Protein 8I3E (pdb70)

Foldseek 3Di:
DVVVVVVVVVVVVVVVVVVVVVVVVVVVVVVVVVVVVVVVVVVVVVVVVVVVVVVVVVVVVVVVVVVVVVVVVVVVVVVVVVVVVVVVVVVVVVVVVVVVVVCVVVVPCVVVCVVVVVVVVVVVVVVVVVVVVD/DVVVVVVVVVVVVVVVVVVVVVVVVVVVVVVVVVVVVVVVVVVVVVVVVVVVVVVVVVVVVVVVVVVVVVVVVVVVVVVVVVVVVVVVVVVVVVVVVVVVVVVVVPDDPVVVVVVVVVVVVVVVVVVVVVVVVVD/DVVVVVVVVVVVVVVVVVVVVVVVVVVVVVVVVVVVVVVVVVVVVVVVVVVVVVVD

Organism: Rattus norvegicus (NCBI:txid10116)

Solvent-accessible surface area: 22704 Å² total; per-residue (Å²): 83,158,139,80,19,96,90,15,98,125,36,36,76,46,72,104,122,102,5,59,93,1,71,80,45,4,83,61,20,121,107,119,25,110,78,23,70,72,73,12,73,151,53,57,137,80,28,121,87,19,47,109,79,80,44,95,24,51,31,70,14,112,79,9,87,70,86,14,84,94,42,62,171,96,2,72,91,16,48,106,106,11,98,81,16,92,93,77,25,146,64,53,68,123,76,7,47,61,9,97,121,127,15,138,84,62,82,51,91,102,52,102,75,42,96,44,33,52,80,78,29,96,47,29,24,70,122,28,157,72,69,126,192,160,125,50,146,119,82,22,98,83,25,98,102,38,38,68,42,27,105,110,127,9,45,109,8,73,82,62,3,74,38,2,123,113,119,12,127,99,32,68,73,84,12,93,139,30,59,109,76,23,105,68,26,53,121,55,63,44,30,52,33,16,16,13,112,24,6,99,65,10,19,99,13,14,54,77,19,3,65,8,0,59,89,14,20,94,11,6,73,72,16,25,134,2,12,85,105,9,3,67,18,10,113,86,26,38,148,47,119,132,85,109,40,74,82,59,28,87,54,43,53,83,102,29,105,35,27,20,79,95,25,166,68,57,132,180,162,165,66,116,82,30,20,138,76,25,56,126,14,63,157,91,1,48,145,18,101,141,116,26,59,98,29,49,106,62,18,121,74,0,38,47,88,11,142,167,20,76,104,34,15,69,167,63,87,88,60,55,102,154,139,167,165

InterPro domains:
  IPR019323 ELKS/Rab6-interacting/CAST family member 1 [PF10174] (154-914)

B-factor: mean 73.59, std 24.68, range [29.29, 160.42]

Structure (mmCIF, N/CA/C/O backbone):
data_8I3E
#
_entry.id   8I3E
#
_cell.length_a   110.379
_cell.length_b   46.111
_cell.length_c   84.359
_cell.angle_alpha   90.000
_cell.angle_beta   110.438
_cell.angle_gamma   90.000
#
_symmetry.space_group_name_H-M   'C 1 2 1'
#
loop_
_entity.id
_entity.type
_entity.pdbx_description
1 polymer 'ELKS/Rab6-interacting/CAST family member 1'
2 polymer 'MKIAA0559 protein'
#
loop_
_atom_site.group_PDB
_atom_site.id
_atom_site.type_symbol
_atom_site.label_atom_id
_atom_site.label_alt_id
_atom_site.label_comp_id
_atom_site.label_asym_id
_atom_site.label_entity_id
_atom_site.label_seq_id
_atom_site.pdbx_PDB_ins_code
_atom_site.Cartn_x
_atom_site.Cartn_y
_atom_site.Cartn_z
_atom_site.occupancy
_atom_site.B_iso_or_equiv
_atom_site.auth_seq_id
_atom_site.auth_comp_id
_atom_site.auth_asym_id
_atom_site.auth_atom_id
_atom_site.pdbx_PDB_model_num
ATOM 1 N N . SER A 1 7 ? 31.53531 106.26431 -32.31639 1.000 109.93068 471 SER A N 1
ATOM 2 C CA . SER A 1 7 ? 31.64030 106.24256 -30.86541 1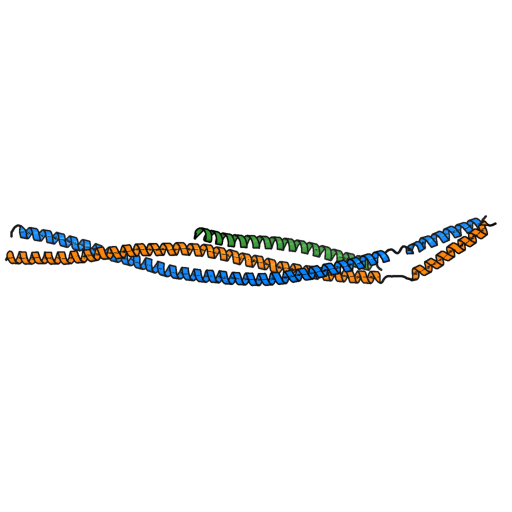.000 112.49236 471 SER A CA 1
ATOM 3 C C . SER A 1 7 ? 30.30398 106.43688 -30.17801 1.000 116.69866 471 SER A C 1
ATOM 4 O O . SER A 1 7 ? 29.97450 105.72524 -29.22121 1.000 118.35537 471 SER A O 1
ATOM 7 N N . LYS A 1 8 ? 29.50203 107.36259 -30.70773 1.000 114.56323 472 LYS A N 1
ATOM 8 C CA . LYS A 1 8 ? 28.28707 107.74578 -29.99597 1.000 116.68177 472 LYS A CA 1
ATOM 9 C C . LYS A 1 8 ? 27.34843 106.55106 -29.83162 1.000 115.87882 472 LYS A C 1
ATOM 10 O O . LYS A 1 8 ? 26.80509 106.31226 -28.74584 1.000 111.32084 472 LYS A O 1
ATOM 16 N N . GLN A 1 9 ? 27.17658 105.77883 -30.90809 1.000 117.41329 473 GLN A N 1
ATOM 17 C CA . GLN A 1 9 ? 26.28118 104.63699 -30.96980 1.000 117.96813 473 GLN A CA 1
ATOM 18 C C . GLN A 1 9 ? 26.95359 103.36584 -30.44259 1.000 118.90651 473 GLN A C 1
ATOM 19 O O . GLN A 1 9 ? 26.30728 102.55471 -29.76380 1.000 110.36893 473 GLN A O 1
ATOM 25 N N . HIS A 1 10 ? 28.26142 103.20897 -30.69106 1.000 129.20760 474 HIS A N 1
ATOM 26 C CA . HIS A 1 10 ? 28.99563 102.03867 -30.20484 1.000 124.13776 474 HIS A CA 1
ATOM 27 C C . HIS A 1 10 ? 29.00719 101.96849 -28.67950 1.000 120.62850 474 HIS A C 1
ATOM 28 O O . HIS A 1 10 ? 28.90515 100.87115 -28.10253 1.000 118.72704 474 HIS A O 1
ATOM 35 N N . ILE A 1 11 ? 29.11147 103.12425 -28.01124 1.000 116.31394 475 ILE A N 1
ATOM 36 C CA . ILE A 1 11 ? 29.10852 103.15679 -26.54894 1.000 114.69057 475 ILE A CA 1
ATOM 37 C C . ILE A 1 11 ? 27.83400 102.51869 -25.99967 1.000 110.60272 475 ILE A C 1
ATOM 38 O O . ILE A 1 11 ? 27.85779 101.73005 -25.04119 1.000 108.66306 475 ILE A O 1
ATOM 43 N N . GLU A 1 12 ? 26.70608 102.84826 -26.60947 1.000 104.94152 476 GLU A N 1
ATOM 44 C CA . GLU A 1 12 ? 25.40690 102.35497 -26.17632 1.000 101.91493 476 GLU A CA 1
ATOM 45 C C . GLU A 1 12 ? 25.22015 100.87801 -26.52331 1.000 100.07618 476 GLU A C 1
ATOM 46 O O . GLU A 1 12 ? 24.58168 100.12608 -25.75382 1.000 96.62734 476 GLU A O 1
ATOM 52 N N . VAL A 1 13 ? 25.81393 100.43242 -27.64461 1.000 102.06352 477 VAL A N 1
ATOM 53 C CA . VAL A 1 13 ? 25.92216 98.99312 -27.90872 1.000 99.61507 477 VAL A CA 1
ATOM 54 C C . VAL A 1 13 ? 26.57081 98.28021 -26.71730 1.000 95.86945 477 VAL A C 1
ATOM 55 O O . VAL A 1 13 ? 26.01875 97.32393 -26.15293 1.000 92.61887 477 VAL A O 1
ATOM 59 N N . LEU A 1 14 ? 27.74298 98.77281 -26.30488 1.000 99.30289 478 LEU A N 1
ATOM 60 C CA . LEU A 1 14 ? 28.46319 98.10859 -25.21962 1.000 94.24759 478 LEU A CA 1
ATOM 61 C C . LEU A 1 14 ? 27.68833 98.14179 -23.90204 1.000 91.10741 478 LEU A C 1
ATOM 62 O O . LEU A 1 14 ? 27.68591 97.15495 -23.15055 1.000 90.73239 478 LEU A O 1
ATOM 67 N N . LYS A 1 15 ? 27.01540 99.25013 -23.60279 1.000 91.59139 479 LYS A N 1
ATOM 68 C CA . LYS A 1 15 ? 26.22244 99.30336 -22.37574 1.000 86.70675 479 LYS A CA 1
ATOM 69 C C . LYS A 1 15 ? 25.13296 98.22746 -22.35444 1.000 88.39304 479 LYS A C 1
ATOM 70 O O . LYS A 1 15 ? 24.95073 97.53457 -21.33126 1.000 86.19441 479 LYS A O 1
ATOM 76 N N . GLU A 1 16 ? 24.42910 98.03580 -23.48150 1.000 88.67568 480 GLU A N 1
ATOM 77 C CA . GLU A 1 16 ? 23.37830 97.00979 -23.50903 1.000 90.66515 480 GLU A CA 1
ATOM 78 C C . GLU A 1 16 ? 23.96965 95.61153 -23.32840 1.000 82.80545 480 GLU A C 1
ATOM 79 O O . GLU A 1 16 ? 23.45112 94.79677 -22.54553 1.000 76.53775 480 GLU A O 1
ATOM 85 N N . SER A 1 17 ? 25.02516 95.29911 -24.09605 1.000 84.74374 481 SER A N 1
ATOM 86 C CA . SER A 1 17 ? 25.70541 94.00991 -23.95419 1.000 82.02345 481 SER A CA 1
ATOM 87 C C . SER A 1 17 ? 26.10905 93.74162 -22.50692 1.000 79.70496 481 SER A C 1
ATOM 88 O O . SER A 1 17 ? 26.00106 92.60953 -22.02563 1.000 77.12708 481 SER A O 1
ATOM 91 N N . LEU A 1 18 ? 26.59714 94.77213 -21.80494 1.000 83.39253 482 LEU A N 1
ATOM 92 C CA . LEU A 1 18 ? 26.95612 94.60953 -20.39896 1.000 79.14403 482 LEU A CA 1
ATOM 93 C C . LEU A 1 18 ? 25.75926 94.19144 -19.55472 1.000 78.89638 482 LEU A C 1
ATOM 94 O O . LEU A 1 18 ? 25.82594 93.20410 -18.80353 1.000 73.91707 482 LEU A O 1
ATOM 99 N N . THR A 1 19 ? 24.66716 94.95902 -19.62253 1.000 77.31281 483 THR A N 1
ATOM 100 C CA . THR A 1 19 ? 23.49989 94.59131 -18.81853 1.000 74.76457 483 THR A CA 1
ATOM 101 C C . THR A 1 19 ? 23.03828 93.16938 -19.13267 1.000 75.60511 483 THR A C 1
ATOM 102 O O . THR A 1 19 ? 22.69586 92.39468 -18.22099 1.000 74.92060 483 THR A O 1
ATOM 106 N N . ALA A 1 20 ? 23.04172 92.80200 -20.41782 1.000 75.55643 484 ALA A N 1
ATOM 107 C CA . ALA A 1 20 ? 22.55651 91.48167 -20.80689 1.000 73.37342 484 ALA A CA 1
ATOM 108 C C . ALA A 1 20 ? 23.44558 90.36835 -20.25296 1.000 75.31442 484 ALA A C 1
ATOM 109 O O . ALA A 1 20 ? 22.94855 89.41836 -19.63416 1.000 73.75348 484 ALA A O 1
ATOM 111 N N . LYS A 1 21 ? 24.76822 90.47455 -20.45750 1.000 74.98336 485 LYS A N 1
ATOM 112 C CA . LYS A 1 21 ? 25.68720 89.44557 -19.97229 1.000 71.09266 485 LYS A CA 1
ATOM 113 C C . LYS A 1 21 ? 25.64892 89.31386 -18.45412 1.000 70.93186 485 LYS A C 1
ATOM 114 O O . LYS A 1 21 ? 25.73831 88.20242 -17.92640 1.000 74.66946 485 LYS A O 1
ATOM 120 N N . GLU A 1 22 ? 25.54500 90.43055 -17.72904 1.000 72.35333 486 GLU A N 1
ATOM 121 C CA . GLU A 1 22 ? 25.42559 90.34053 -16.27408 1.000 70.45367 486 GLU A CA 1
ATOM 122 C C . GLU A 1 22 ? 24.15147 89.60846 -15.85204 1.000 68.86246 486 GLU A C 1
ATOM 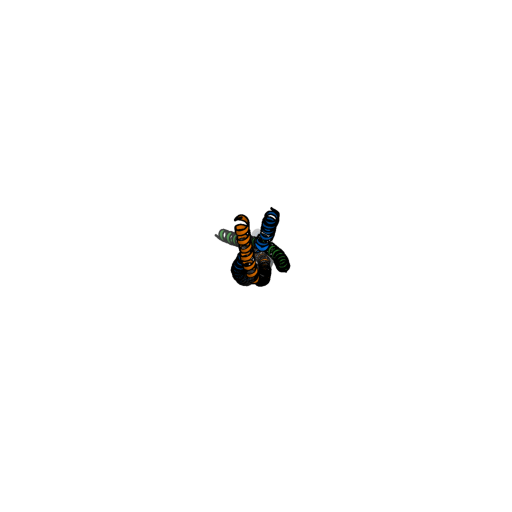123 O O . GLU A 1 22 ? 24.18278 88.77492 -14.93222 1.000 68.38793 486 GLU A O 1
ATOM 129 N N . GLN A 1 23 ? 23.00702 89.93710 -16.46421 1.000 71.09001 487 GLN A N 1
ATOM 130 C CA . GLN A 1 23 ? 21.78884 89.19635 -16.13305 1.000 70.68165 487 GLN A CA 1
ATOM 131 C C . GLN A 1 23 ? 21.95049 87.70575 -16.44876 1.000 70.74749 487 GLN A C 1
ATOM 132 O O . GLN A 1 23 ? 21.49425 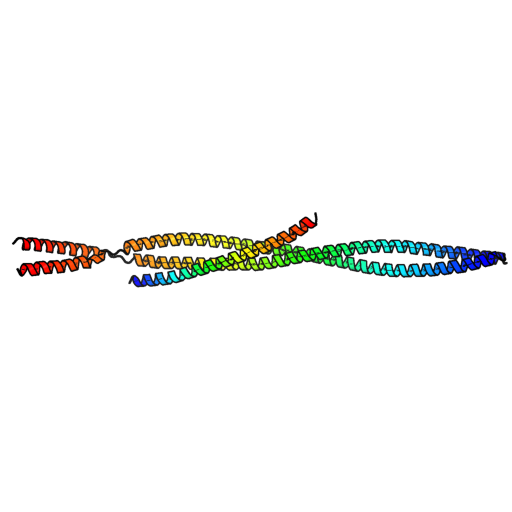86.83356 -15.68416 1.000 73.11978 487 GLN A O 1
ATOM 138 N N . ARG A 1 24 ? 22.58409 87.40071 -17.58981 1.000 70.74607 488 ARG A N 1
ATOM 139 C CA . ARG A 1 24 ? 22.87283 86.01907 -17.96695 1.000 67.36854 488 ARG A CA 1
ATOM 140 C C . ARG A 1 24 ? 23.68162 85.31724 -16.87530 1.000 70.63622 488 ARG A C 1
ATOM 141 O O . ARG A 1 24 ? 23.30097 84.24407 -16.40219 1.000 72.26797 488 ARG A O 1
ATOM 149 N N . ALA A 1 25 ? 24.77183 85.93607 -16.42439 1.000 66.75087 489 ALA A N 1
ATOM 150 C CA . ALA A 1 25 ? 25.62179 85.30694 -15.41910 1.000 65.99075 489 ALA A CA 1
ATOM 151 C C . ALA A 1 25 ? 24.89306 85.12732 -14.08798 1.000 68.33442 489 ALA A C 1
ATOM 152 O O . ALA A 1 25 ? 25.13176 84.14417 -13.38633 1.000 74.27092 489 ALA A O 1
ATOM 154 N N . ALA A 1 26 ? 24.04188 86.07840 -13.68774 1.000 70.19575 490 ALA A N 1
ATOM 155 C CA . ALA A 1 26 ? 23.28836 85.89428 -12.44043 1.000 65.86962 490 ALA A CA 1
ATOM 156 C C . ALA A 1 26 ? 22.34115 84.71050 -12.52682 1.000 71.46748 490 ALA A C 1
ATOM 157 O O . ALA A 1 26 ? 22.24121 83.89871 -11.58081 1.000 73.18496 490 ALA A O 1
ATOM 159 N N . ILE A 1 27 ? 21.63119 84.57228 -13.65326 1.000 72.09130 491 ILE A N 1
ATOM 160 C CA . ILE A 1 27 ? 20.75483 83.41719 -13.79154 1.000 75.29232 491 ILE A CA 1
ATOM 161 C C . ILE A 1 27 ? 21.59003 82.12333 -13.76338 1.000 78.19278 491 ILE A C 1
ATOM 162 O O . ILE A 1 27 ? 21.29193 81.20252 -13.00199 1.000 76.77882 491 ILE A O 1
ATOM 167 N N . LEU A 1 28 ? 22.71380 82.11907 -14.50894 1.000 81.57908 492 LEU A N 1
ATOM 168 C CA . LEU A 1 28 ? 23.61801 80.96221 -14.54181 1.000 76.77871 492 LEU A CA 1
ATOM 169 C C . LEU A 1 28 ? 24.14675 80.61471 -13.14744 1.000 76.13123 492 LEU A C 1
ATOM 170 O O . LEU A 1 28 ? 24.35548 79.43828 -12.82390 1.000 78.82976 492 LEU A O 1
ATOM 175 N N . GLN A 1 29 ? 24.42005 81.61462 -12.31480 1.000 72.08226 493 GLN A N 1
ATOM 176 C CA . GLN A 1 29 ? 24.87652 81.30832 -10.96739 1.000 71.69396 493 GLN A CA 1
ATOM 177 C C . GLN A 1 29 ? 23.78576 80.61468 -10.15299 1.000 73.84737 493 GLN A C 1
ATOM 178 O O . GLN A 1 29 ? 24.06878 79.67416 -9.39068 1.000 74.06016 493 GLN A O 1
ATOM 184 N N . THR A 1 30 ? 22.53320 81.08077 -10.26717 1.000 73.71640 494 THR A N 1
ATOM 185 C CA . THR A 1 30 ? 21.48525 80.43640 -9.46534 1.000 77.87334 494 THR A CA 1
ATOM 186 C C . THR A 1 30 ? 21.21061 79.01072 -9.95544 1.000 80.16952 494 THR A C 1
ATOM 187 O O . THR A 1 30 ? 20.99275 78.09895 -9.14249 1.000 74.78411 494 THR A O 1
ATOM 191 N N . GLU A 1 31 ? 21.16720 78.83528 -11.28900 1.000 94.15147 495 GLU A N 1
ATOM 192 C CA . GLU A 1 31 ? 21.37698 77.55069 -11.97490 1.000 98.00057 495 GLU A CA 1
ATOM 193 C C . GLU A 1 31 ? 22.29058 76.63339 -11.18497 1.000 92.69265 495 GLU A C 1
ATOM 194 O O . GLU A 1 31 ? 21.86405 75.60661 -10.64016 1.000 91.28629 495 GLU A O 1
ATOM 200 N N . VAL A 1 32 ? 23.55735 77.04556 -11.06998 1.000 82.68608 496 VAL A N 1
ATOM 201 C CA . VAL A 1 32 ? 24.60844 76.24333 -10.47094 1.000 75.03158 496 VAL A CA 1
ATOM 202 C C . VAL A 1 32 ? 24.28179 75.89050 -9.01648 1.000 72.21588 496 VAL A C 1
ATOM 203 O O . VAL A 1 32 ? 24.36929 74.73463 -8.61048 1.000 69.08959 496 VAL A O 1
ATOM 207 N N . ASP A 1 33 ? 23.95388 76.90269 -8.21792 1.000 72.42183 497 ASP A N 1
ATOM 208 C CA . ASP A 1 33 ? 23.76742 76.63024 -6.79131 1.000 68.67834 497 ASP A CA 1
ATOM 209 C C . ASP A 1 33 ? 22.56329 75.71891 -6.55284 1.000 64.99406 497 ASP A C 1
ATOM 210 O O . ASP A 1 33 ? 22.61428 74.83557 -5.68106 1.000 65.21611 497 ASP A O 1
ATOM 215 N N . ALA A 1 34 ? 21.52266 75.84424 -7.38334 1.000 67.55253 498 ALA A N 1
ATOM 216 C CA . ALA A 1 34 ? 20.37923 74.93163 -7.33578 1.000 70.76407 498 ALA A CA 1
ATOM 217 C C . ALA A 1 34 ? 20.75831 73.50992 -7.75244 1.000 69.47037 498 ALA A C 1
ATOM 218 O O . ALA A 1 34 ? 20.33370 72.52880 -7.11982 1.000 60.92489 498 ALA A O 1
ATOM 220 N N . LEU A 1 35 ? 21.55138 73.38657 -8.82250 1.000 72.67171 499 LEU A N 1
ATOM 221 C CA . LEU A 1 35 ? 21.95106 72.07156 -9.29614 1.000 67.82922 499 LEU A CA 1
ATOM 222 C C . LEU A 1 35 ? 22.81269 71.38300 -8.26068 1.000 69.16949 499 LEU A C 1
ATOM 223 O O . LEU A 1 35 ? 22.69996 70.17143 -8.05507 1.000 66.67579 499 LEU A O 1
ATOM 228 N N . ARG A 1 36 ? 23.65256 72.16209 -7.57901 1.000 66.67089 500 ARG A N 1
ATOM 229 C CA . ARG A 1 36 ? 24.52728 71.62407 -6.54867 1.000 66.19052 500 ARG A CA 1
ATOM 230 C C . ARG A 1 36 ? 23.74033 71.13555 -5.33795 1.000 66.36157 500 ARG A C 1
ATOM 231 O O . ARG A 1 36 ? 24.03075 70.06008 -4.78931 1.000 64.02197 500 ARG A O 1
ATOM 239 N N . LEU A 1 37 ? 22.73571 71.90991 -4.91075 1.000 64.47205 501 LEU A N 1
ATOM 240 C CA . LEU A 1 37 ? 21.84516 71.42941 -3.85773 1.000 64.74715 501 LEU A CA 1
ATOM 241 C C . LEU A 1 37 ? 21.17717 70.11662 -4.25905 1.000 65.39373 501 LEU A C 1
ATOM 242 O O . LEU A 1 37 ? 21.19138 69.13874 -3.49379 1.000 65.36111 501 LEU A O 1
ATOM 247 N N . ARG A 1 38 ? 20.55657 70.08921 -5.44551 1.000 64.70334 502 ARG A N 1
ATOM 248 C CA . ARG A 1 38 ? 19.84584 68.88948 -5.88059 1.000 61.39152 502 ARG A CA 1
ATOM 249 C C . ARG A 1 38 ? 20.81080 67.71451 -5.97773 1.000 63.90985 502 ARG A C 1
ATOM 250 O O . ARG A 1 38 ? 20.49118 66.58218 -5.59434 1.000 60.11104 502 ARG A O 1
ATOM 258 N N . LEU A 1 39 ? 22.02293 67.98904 -6.43018 1.000 63.99686 503 LEU A N 1
ATOM 259 C CA . LEU A 1 39 ? 23.03290 66.96070 -6.54415 1.000 62.05400 503 LEU A CA 1
ATOM 260 C C . LEU A 1 39 ? 23.35356 66.37157 -5.17309 1.000 62.15317 503 LEU A C 1
ATOM 261 O O . LEU A 1 39 ? 23.50498 65.15291 -5.02307 1.000 61.92534 503 LEU A O 1
ATOM 266 N N . GLU A 1 40 ? 23.43330 67.22589 -4.15677 1.000 67.29899 504 GLU A N 1
ATOM 267 C CA . GLU A 1 40 ? 23.71019 66.75424 -2.80389 1.000 67.01838 504 GLU A CA 1
ATOM 268 C C . GLU A 1 40 ? 22.57775 65.88510 -2.28358 1.000 62.96886 504 GLU A C 1
ATOM 269 O O . GLU A 1 40 ? 22.81662 64.85777 -1.63324 1.000 60.89752 504 GLU A O 1
ATOM 275 N N . GLU A 1 41 ? 21.33656 66.29843 -2.54369 1.000 63.62146 505 GLU A N 1
ATOM 276 C CA . GLU A 1 41 ? 20.19120 65.49567 -2.12059 1.000 63.00989 505 GLU A CA 1
ATOM 277 C C . GLU A 1 41 ? 20.23121 64.12516 -2.77633 1.000 58.06468 505 GLU A C 1
ATOM 278 O O . GLU A 1 41 ? 19.93513 63.10815 -2.13552 1.000 54.23663 505 GLU A O 1
ATOM 284 N N . LYS A 1 42 ? 20.63035 64.08171 -4.04922 1.000 60.20238 506 LYS A N 1
ATOM 285 C CA . LYS A 1 42 ? 20.75699 62.80906 -4.74262 1.000 56.89980 506 LYS A CA 1
ATOM 286 C C . LYS A 1 42 ? 21.85567 61.95521 -4.12947 1.000 56.19834 506 LYS A C 1
ATOM 287 O O . LYS A 1 42 ? 21.69999 60.74074 -4.00503 1.000 60.33421 506 LYS A O 1
ATOM 293 N N . GLU A 1 43 ? 22.97995 62.56024 -3.75205 1.000 59.66149 507 GLU A N 1
ATOM 294 C CA . GLU A 1 43 ? 24.04146 61.78864 -3.10611 1.000 56.89362 507 GLU A CA 1
ATOM 295 C C . GLU A 1 43 ? 23.57546 61.18769 -1.77706 1.000 57.23879 507 GLU A C 1
ATOM 296 O O . GLU A 1 43 ? 23.87645 60.03251 -1.47583 1.000 54.84684 507 GLU A O 1
ATOM 302 N N . THR A 1 44 ? 22.87674 61.96516 -0.94264 1.000 57.12570 508 THR A N 1
ATOM 303 C CA . THR A 1 44 ? 22.41513 61.39402 0.32579 1.000 55.31001 508 THR A CA 1
ATOM 304 C C . THR A 1 44 ? 21.37492 60.29000 0.10319 1.000 56.66365 508 THR A C 1
ATOM 305 O O . THR A 1 44 ? 21.41894 59.26055 0.79133 1.000 53.62962 508 THR A O 1
ATOM 309 N N . MET A 1 45 ? 20.41742 60.47827 -0.82879 1.000 52.76172 509 MET A N 1
ATOM 310 C CA . MET A 1 45 ? 19.52894 59.35520 -1.14301 1.000 50.96313 509 MET A CA 1
ATOM 311 C C . MET A 1 45 ? 20.33848 58.15296 -1.60295 1.000 54.57138 509 MET A C 1
ATOM 312 O O . MET A 1 45 ? 20.06752 57.01100 -1.21458 1.000 52.84896 509 MET A O 1
ATOM 317 N N . LEU A 1 46 ? 21.31055 58.38757 -2.46776 1.000 52.96268 510 LEU A N 1
ATOM 318 C CA . LEU A 1 46 ? 22.11678 57.29793 -2.98238 1.000 54.71612 510 LEU A CA 1
ATOM 319 C C . LEU A 1 46 ? 22.87282 56.57542 -1.86935 1.000 54.78776 510 LEU A C 1
ATOM 320 O O . LEU A 1 46 ? 22.94199 55.33668 -1.85469 1.000 55.57220 510 LEU A O 1
ATOM 325 N N . ASN A 1 47 ? 23.44785 57.32917 -0.93055 1.000 49.58748 511 ASN A N 1
ATOM 326 C CA . ASN A 1 47 ? 24.16344 56.70905 0.18150 1.000 51.88915 511 ASN A CA 1
ATOM 327 C C . ASN A 1 47 ? 23.21876 55.88303 1.02697 1.000 53.82769 511 ASN A C 1
ATOM 328 O O . ASN A 1 47 ? 23.51280 54.73896 1.40318 1.000 54.27395 511 ASN A O 1
ATOM 333 N N . LYS A 1 48 ? 22.06811 56.45937 1.33085 1.000 52.62430 512 LYS A N 1
ATOM 334 C CA . LYS A 1 48 ? 21.03159 55.81770 2.10984 1.000 49.98517 512 LYS A CA 1
ATOM 335 C C . LYS A 1 48 ? 20.62293 54.48243 1.46066 1.000 54.13622 512 LYS A C 1
ATOM 336 O O . LYS A 1 48 ? 20.56939 53.45141 2.14417 1.000 52.56314 512 LYS A O 1
ATOM 342 N N . LYS A 1 49 ? 20.46334 54.46477 0.13468 1.000 54.91352 513 LYS A N 1
ATOM 343 C CA . LYS A 1 49 ? 20.12727 53.22514 -0.56942 1.000 45.01850 513 LYS A CA 1
ATOM 344 C C . LYS A 1 49 ? 21.26706 52.22280 -0.50818 1.000 50.12083 513 LYS A C 1
ATOM 345 O O . LYS A 1 49 ? 21.02784 51.01467 -0.39802 1.000 50.07072 513 LYS A O 1
ATOM 351 N N . THR A 1 50 ? 22.51037 52.68419 -0.66447 1.000 51.85119 514 THR A N 1
ATOM 352 C CA . THR A 1 50 ? 23.64755 51.76264 -0.55889 1.000 52.26237 514 THR A CA 1
ATOM 353 C C . THR A 1 50 ? 23.70688 51.07870 0.80371 1.000 50.13237 514 THR A C 1
ATOM 354 O O . THR A 1 50 ? 23.89581 49.85304 0.88560 1.000 46.62159 514 THR A O 1
ATOM 358 N N . LYS A 1 51 ? 23.51635 51.85179 1.87897 1.000 52.22861 515 LYS A N 1
ATOM 359 C CA . LYS A 1 51 ? 23.57809 51.30129 3.22379 1.000 51.90254 515 LYS A CA 1
ATOM 360 C C . LYS A 1 51 ? 22.44890 50.30368 3.39174 1.000 49.75882 515 LYS A C 1
ATOM 361 O O . LYS A 1 51 ? 22.65464 49.18611 3.87791 1.000 51.93341 515 LYS A O 1
ATOM 367 N N . GLN A 1 52 ? 21.25778 50.67608 2.89952 1.000 49.08380 516 GLN A N 1
ATOM 368 C CA . GLN A 1 52 ? 20.12306 49.76567 2.89842 1.000 47.04777 516 GLN A CA 1
ATOM 369 C C . GLN A 1 52 ? 20.44874 48.45462 2.17461 1.000 50.20774 516 GLN A C 1
ATOM 370 O O . GLN A 1 52 ? 20.05311 47.37550 2.62431 1.000 45.47568 516 GLN A O 1
ATOM 376 N N . ILE A 1 53 ? 21.13337 48.54571 1.02501 1.000 53.75834 517 ILE A N 1
ATOM 377 C CA . ILE A 1 53 ? 21.48988 47.35469 0.24668 1.000 46.68134 517 ILE A CA 1
ATOM 378 C C . ILE A 1 53 ? 22.45697 46.46434 1.02356 1.000 48.56549 517 ILE A C 1
ATOM 379 O O . ILE A 1 53 ? 22.29021 45.23686 1.03863 1.000 53.63461 517 ILE A O 1
ATOM 384 N N . GLN A 1 54 ? 23.47653 47.03387 1.68075 1.000 45.97988 518 GLN A N 1
ATOM 385 C CA . GLN A 1 54 ? 24.25956 46.20572 2.61026 1.000 50.89088 518 GLN A CA 1
ATOM 386 C C . GLN A 1 54 ? 23.40817 45.54351 3.68199 1.000 52.79479 518 GLN A C 1
ATOM 387 O O . GLN A 1 54 ? 23.59366 44.35544 3.96799 1.000 49.52223 518 GLN A O 1
ATOM 393 N N . ASP A 1 55 ? 22.54664 46.33075 4.35202 1.000 51.03756 519 ASP A N 1
ATOM 394 C CA . ASP A 1 55 ? 21.71722 45.78602 5.42719 1.000 50.66694 519 ASP A CA 1
ATOM 395 C C . ASP A 1 55 ? 20.85919 44.62927 4.93564 1.000 52.30195 519 ASP A C 1
ATOM 396 O O . ASP A 1 55 ? 20.74218 43.60019 5.61905 1.000 52.43258 519 ASP A O 1
ATOM 401 N N . MET A 1 56 ? 20.26161 44.76821 3.74452 1.000 48.68926 520 MET A N 1
ATOM 402 C CA . MET A 1 56 ? 19.42236 43.70251 3.22206 1.000 49.94676 520 MET A CA 1
ATOM 403 C C . MET A 1 56 ? 20.24515 42.50608 2.78482 1.000 54.77273 520 MET A C 1
ATOM 404 O O . MET A 1 56 ? 19.77406 41.37114 2.91544 1.000 51.34520 520 MET A O 1
ATOM 409 N N . ALA A 1 57 ? 21.45328 42.72602 2.24176 1.000 55.43668 521 ALA A N 1
ATOM 410 C CA . ALA A 1 57 ? 22.31475 41.59826 1.88438 1.000 49.26717 521 ALA A CA 1
ATOM 411 C C . ALA A 1 57 ? 22.74196 40.82921 3.12948 1.000 55.05915 521 ALA A C 1
ATOM 412 O O . ALA A 1 57 ? 22.84280 39.59232 3.10498 1.000 57.30991 521 ALA A O 1
ATOM 414 N N . GLU A 1 58 ? 22.95172 41.52982 4.24799 1.000 53.36031 522 GLU A N 1
ATOM 415 C CA . GLU A 1 58 ? 23.27774 40.82654 5.48390 1.000 53.81279 522 GLU A CA 1
ATOM 416 C C . GLU A 1 58 ? 22.08077 40.01695 5.96223 1.000 53.38650 522 GLU A C 1
ATOM 417 O O . GLU A 1 58 ? 22.20064 38.81879 6.25398 1.000 48.36706 522 GLU A O 1
ATOM 423 N N . GLU A 1 59 ? 20.91017 40.66862 5.99519 1.000 53.48351 523 GLU A N 1
ATOM 424 C CA . GLU A 1 59 ? 19.66619 39.99831 6.34890 1.000 51.64716 523 GLU A CA 1
ATOM 425 C C . GLU A 1 59 ? 19.41515 38.78588 5.46355 1.000 49.70795 523 GLU A C 1
ATOM 426 O O . GLU A 1 59 ? 18.90997 37.76647 5.93501 1.000 50.54654 523 GLU A O 1
ATOM 432 N N . LYS A 1 60 ? 19.79652 38.85824 4.19158 1.000 52.00630 524 LYS A N 1
ATOM 433 C CA . LYS A 1 60 ? 19.67899 37.71003 3.29971 1.000 50.30020 524 LYS A CA 1
ATOM 434 C C . LYS A 1 60 ? 20.65054 36.59198 3.68002 1.000 54.25445 524 LYS A C 1
ATOM 435 O O . LYS A 1 60 ? 20.27500 35.41255 3.67292 1.000 57.79629 524 LYS A O 1
ATOM 441 N N . GLY A 1 61 ? 21.91062 36.92593 3.96945 1.000 55.52253 525 GLY A N 1
ATOM 442 C CA . GLY A 1 61 ? 22.85617 35.89825 4.38961 1.000 46.56488 525 GLY A CA 1
ATOM 443 C C . GLY A 1 61 ? 22.40103 35.17261 5.65170 1.000 52.71655 525 GLY A C 1
ATOM 444 O O . GLY A 1 61 ? 22.50014 33.94748 5.76030 1.000 55.10820 525 GLY A O 1
ATOM 445 N N . THR A 1 62 ? 21.90660 35.93890 6.62591 1.000 49.03294 526 THR A N 1
ATOM 446 C CA . THR A 1 62 ? 21.43778 35.30283 7.84793 1.000 49.41159 526 THR A CA 1
ATOM 447 C C . THR A 1 62 ? 20.16496 34.49274 7.59978 1.000 53.58733 526 THR A C 1
ATOM 448 O O . THR A 1 62 ? 19.98972 33.43634 8.22363 1.000 56.11525 526 THR A O 1
ATOM 452 N N . GLN A 1 63 ? 19.29457 34.92367 6.67357 1.000 50.91927 527 GLN A N 1
ATOM 453 C CA . GLN A 1 63 ? 18.14161 34.09817 6.30317 1.000 50.74095 527 GLN A CA 1
ATOM 454 C C . GLN A 1 63 ? 18.58016 32.77912 5.66534 1.000 53.54293 527 GLN A C 1
ATOM 455 O O . GLN A 1 63 ? 18.03397 31.70932 5.98289 1.000 56.64085 527 GLN A O 1
ATOM 461 N N . ALA A 1 64 ? 19.59435 32.82325 4.80007 1.000 51.18765 528 ALA A N 1
ATOM 462 C CA . ALA A 1 64 ? 20.13912 31.59193 4.23187 1.000 53.00411 528 ALA A CA 1
ATOM 463 C C . ALA A 1 64 ? 20.71435 30.67600 5.30869 1.000 54.74066 528 ALA A C 1
ATOM 464 O O . ALA A 1 64 ? 20.51097 29.45705 5.27423 1.000 58.82887 528 ALA A O 1
ATOM 466 N N . GLY A 1 65 ? 21.43258 31.24025 6.27654 1.000 52.90579 529 GLY A N 1
ATOM 467 C CA . GLY A 1 65 ? 21.95877 30.41590 7.35319 1.000 51.28543 529 GLY A CA 1
ATOM 468 C C . GLY A 1 65 ? 20.85105 29.77267 8.17555 1.000 52.55329 529 GLY A C 1
ATOM 469 O O . GLY A 1 65 ? 20.93054 28.60773 8.53668 1.000 60.64502 529 GLY A O 1
ATOM 470 N N . GLU A 1 66 ? 19.84248 30.56315 8.52407 1.000 55.88185 530 GLU A N 1
ATOM 471 C CA . GLU A 1 66 ? 18.64502 30.02725 9.16869 1.000 56.02378 530 GLU A CA 1
ATOM 472 C C . GLU A 1 66 ? 18.07897 28.84065 8.37769 1.000 57.21215 530 GLU A C 1
ATOM 473 O O . GLU A 1 66 ? 17.75388 27.79492 8.95886 1.000 58.55489 530 GLU A O 1
ATOM 479 N N . ILE A 1 67 ? 18.02507 28.95000 7.04392 1.000 55.79266 531 ILE A N 1
ATOM 480 C CA . ILE A 1 67 ? 17.45411 27.86251 6.24643 1.000 56.79968 531 ILE A CA 1
ATOM 481 C C . ILE A 1 67 ? 18.35366 26.62180 6.29418 1.000 59.38718 531 ILE A C 1
ATOM 482 O O . ILE A 1 67 ? 17.86809 25.48150 6.40072 1.000 61.36278 531 ILE A O 1
ATOM 487 N N . HIS A 1 68 ? 19.67587 26.82195 6.22628 1.000 59.54031 532 HIS A N 1
ATOM 488 C CA . HIS A 1 68 ? 20.62414 25.70798 6.34944 1.000 58.08484 532 HIS A CA 1
ATOM 489 C C . HIS A 1 68 ? 20.48217 24.98485 7.68450 1.000 57.32961 532 HIS A C 1
ATOM 490 O O . HIS A 1 68 ? 20.43339 23.74399 7.73918 1.000 61.19622 532 HIS A O 1
ATOM 497 N N . ASP A 1 69 ? 20.40708 25.75287 8.77552 1.000 58.00152 533 ASP A N 1
ATOM 498 C CA . ASP A 1 69 ? 20.33206 25.16086 10.11033 1.000 58.22533 533 ASP A CA 1
ATOM 499 C C . ASP A 1 69 ? 19.02721 24.39936 10.29541 1.000 57.11620 533 ASP A C 1
ATOM 500 O O . ASP A 1 69 ? 19.00622 23.31190 10.89823 1.000 56.01068 533 ASP A O 1
ATOM 505 N N . LEU A 1 70 ? 17.93177 24.94357 9.75504 1.000 56.59705 534 LEU A N 1
ATOM 506 C CA . LEU A 1 70 ? 16.66052 24.24459 9.84024 1.000 55.59082 534 LEU A CA 1
ATOM 507 C C . LEU A 1 70 ? 16.69745 22.92572 9.06104 1.000 54.62589 534 LEU A C 1
ATOM 508 O O . LEU A 1 70 ? 16.15103 21.90894 9.52680 1.000 53.02901 534 LEU A O 1
ATOM 513 N N . LYS A 1 71 ? 17.34556 22.90345 7.88410 1.000 53.04774 535 LYS A N 1
ATOM 514 C CA . LYS A 1 71 ? 17.45264 21.63381 7.15342 1.000 56.26988 535 LYS A CA 1
ATOM 515 C C . LYS A 1 71 ? 18.24267 20.58190 7.94067 1.000 61.25927 535 LYS A C 1
ATOM 516 O O . LYS A 1 71 ? 17.83892 19.40519 8.01203 1.000 57.49253 535 LYS A O 1
ATOM 522 N N . ASP A 1 72 ? 19.37010 20.97680 8.54162 1.000 58.32244 536 ASP A N 1
ATOM 523 C CA . ASP A 1 72 ? 20.10014 20.01763 9.37138 1.000 58.44981 536 ASP A CA 1
ATOM 524 C C . ASP A 1 72 ? 19.23123 19.46256 10.49005 1.000 59.23518 536 ASP A C 1
ATOM 525 O O . ASP A 1 72 ? 19.21242 18.24191 10.73626 1.000 58.35255 536 ASP A O 1
ATOM 530 N N . MET A 1 73 ? 18.49665 20.34296 11.18347 1.000 55.16858 537 MET A N 1
ATOM 531 C CA . MET A 1 73 ? 17.66593 19.86180 12.28839 1.000 55.15560 537 MET A CA 1
ATOM 532 C C . MET A 1 73 ? 16.59282 18.87281 11.82116 1.000 51.68807 537 MET A C 1
ATOM 533 O O . MET A 1 73 ? 16.28544 17.89036 12.52341 1.000 48.64966 537 MET A O 1
ATOM 538 N N . LEU A 1 74 ? 16.00360 19.12055 10.64470 1.000 51.20323 538 LEU A N 1
ATOM 539 C CA . LEU A 1 74 ? 15.03823 18.17365 10.08977 1.000 49.76904 538 LEU A CA 1
ATOM 540 C C . LEU A 1 74 ? 15.71022 16.84010 9.75636 1.000 57.82636 538 LEU A C 1
ATOM 541 O O . LEU A 1 74 ? 15.10095 15.77197 9.89106 1.000 55.56378 538 LEU A O 1
ATOM 546 N N . ASP A 1 75 ? 16.96577 16.88164 9.30590 1.000 60.81186 539 ASP A N 1
ATOM 547 C CA . ASP A 1 75 ? 17.69953 15.63512 9.09765 1.000 59.69058 539 ASP A CA 1
ATOM 548 C C . ASP A 1 75 ? 17.86584 14.86302 10.40229 1.000 58.44813 539 ASP A C 1
ATOM 549 O O . ASP A 1 75 ? 17.71757 13.63190 10.43830 1.000 56.23689 539 ASP A O 1
ATOM 554 N N . VAL A 1 76 ? 18.22178 15.55859 11.47674 1.000 56.84225 540 VAL A N 1
ATOM 555 C CA . VAL A 1 76 ? 18.42926 14.85337 12.73926 1.000 54.94352 540 VAL A CA 1
ATOM 556 C C . VAL A 1 76 ? 17.13401 14.19026 13.18899 1.000 52.33599 540 VAL A C 1
ATOM 557 O O . VAL A 1 76 ? 17.11694 13.00133 13.57404 1.000 55.58812 540 VAL A O 1
ATOM 561 N N . LYS A 1 77 ? 16.01844 14.91113 13.07368 1.000 45.92770 541 LYS A N 1
ATOM 562 C CA . LYS A 1 77 ? 14.75261 14.28024 13.43337 1.000 48.80026 541 LYS A CA 1
ATOM 563 C C . LYS A 1 77 ? 14.40745 13.13795 12.48379 1.000 48.94338 541 LYS A C 1
ATOM 564 O O . LYS A 1 77 ? 13.79751 12.15167 12.90693 1.000 49.87379 541 LYS A O 1
ATOM 570 N N . GLU A 1 78 ? 14.80681 13.22696 11.21361 1.000 46.81197 542 GLU A N 1
ATOM 571 C CA . GLU A 1 78 ? 14.54652 12.13129 10.28777 1.000 46.37961 542 GLU A CA 1
ATOM 572 C C . GLU A 1 78 ? 15.33027 10.86855 10.66055 1.000 48.07151 542 GLU A C 1
ATOM 573 O O . GLU A 1 78 ? 14.80626 9.74593 10.57742 1.000 46.32313 542 GLU A O 1
ATOM 579 N N . ARG A 1 79 ? 16.58998 11.02876 11.06173 1.000 49.01078 543 ARG A N 1
ATOM 580 C CA . ARG A 1 79 ? 17.36092 9.88557 11.53006 1.000 43.22930 543 ARG A CA 1
ATOM 581 C C . ARG A 1 79 ? 16.66850 9.23791 12.71213 1.000 47.02541 543 ARG A C 1
ATOM 582 O O . ARG A 1 79 ? 16.46779 8.01243 12.73277 1.000 54.02513 543 ARG A O 1
ATOM 590 N N . LYS A 1 80 ? 16.28493 10.05579 13.70499 1.000 44.88990 544 LYS A N 1
ATOM 591 C CA . LYS A 1 80 ? 15.57564 9.53564 14.87699 1.000 45.66854 544 LYS A CA 1
ATOM 592 C C . LYS A 1 80 ? 14.30168 8.79248 14.46945 1.000 46.28310 544 LYS A C 1
ATOM 593 O O . LYS A 1 80 ? 13.99575 7.70897 15.00621 1.000 42.47080 544 LYS A O 1
ATOM 599 N N . VAL A 1 81 ? 13.53348 9.36876 13.53520 1.000 44.65261 545 VAL A N 1
ATOM 600 C CA . VAL A 1 81 ? 12.34568 8.68431 13.03153 1.000 45.21547 545 VAL A CA 1
ATOM 601 C C . VAL A 1 81 ? 12.72061 7.31010 12.49393 1.000 48.21559 545 VAL A C 1
ATOM 602 O O . VAL A 1 81 ? 12.05655 6.30584 12.78932 1.000 46.42922 545 VAL A O 1
ATOM 606 N N . ASN A 1 82 ? 13.79014 7.23603 11.69753 1.000 45.93863 546 ASN A N 1
ATOM 607 C CA . ASN A 1 82 ? 14.07348 5.95837 11.05516 1.000 46.33034 546 ASN A CA 1
ATOM 608 C C . ASN A 1 82 ? 14.44354 4.90727 12.08766 1.000 46.01039 546 ASN A C 1
ATOM 609 O O . ASN A 1 82 ? 14.02578 3.73508 11.99761 1.000 45.97727 546 ASN A O 1
ATOM 614 N N . VAL A 1 83 ? 15.19561 5.32509 13.10143 1.000 42.04600 547 VAL A N 1
ATOM 615 C CA . VAL A 1 83 ? 15.55575 4.39106 14.15469 1.000 40.54287 547 VAL A CA 1
ATOM 616 C C . VAL A 1 83 ? 14.29600 3.87457 14.83677 1.000 45.43678 547 VAL A C 1
ATOM 617 O O . VAL A 1 83 ? 14.13000 2.66175 15.04634 1.000 55.36235 547 VAL A O 1
ATOM 621 N N . LEU A 1 84 ? 13.37241 4.78638 15.16355 1.000 46.81686 548 LEU A N 1
ATOM 622 C CA . LEU A 1 84 ? 12.13157 4.36330 15.80839 1.000 45.65046 548 LEU A CA 1
ATOM 623 C C . LEU A 1 84 ? 11.32782 3.44362 14.90634 1.000 43.06733 548 LEU A C 1
ATOM 624 O O . LEU A 1 84 ? 10.72170 2.46911 15.37834 1.000 45.95799 548 LEU A O 1
ATOM 629 N N . GLN A 1 85 ? 11.32636 3.72141 13.60323 1.000 40.72003 549 GLN A N 1
ATOM 630 C CA . GLN A 1 85 ? 10.59046 2.85908 12.68613 1.000 47.16530 549 GLN A CA 1
ATOM 631 C C . GLN A 1 85 ? 11.12817 1.43226 12.73598 1.000 47.35071 549 GLN A C 1
ATOM 632 O O . GLN A 1 85 ? 10.35079 0.45680 12.73544 1.000 41.34663 549 GLN A O 1
ATOM 638 N N . LYS A 1 86 ? 12.46089 1.28564 12.77993 1.000 46.19641 550 LYS A N 1
ATOM 639 C CA . LYS A 1 86 ? 13.00351 -0.07094 12.83839 1.000 48.48715 550 LYS A CA 1
ATOM 640 C C . LYS A 1 86 ? 12.65171 -0.73491 14.16009 1.000 46.32043 550 LYS A C 1
ATOM 641 O O . LYS A 1 86 ? 12.32662 -1.93273 14.19468 1.000 46.23386 550 LYS A O 1
ATOM 647 N N . LYS A 1 87 ? 12.67641 0.01870 15.25616 1.000 45.09879 551 LYS A N 1
ATOM 648 C CA . LYS A 1 87 ? 12.27902 -0.59920 16.52536 1.000 46.31903 551 LYS A CA 1
ATOM 649 C C . LYS A 1 87 ? 10.83794 -1.11566 16.47331 1.000 44.01908 551 LYS A C 1
ATOM 650 O O . LYS A 1 87 ? 10.54290 -2.22116 16.96733 1.000 39.06292 551 LYS A O 1
ATOM 656 N N . ILE A 1 88 ? 9.92916 -0.33657 15.87596 1.000 44.09420 552 ILE A N 1
ATOM 657 C CA . ILE A 1 88 ? 8.54157 -0.77455 15.72225 1.000 40.31184 552 ILE A CA 1
ATOM 658 C C . ILE A 1 88 ? 8.46863 -2.05040 14.88620 1.000 41.50148 552 ILE A C 1
ATOM 659 O O . ILE A 1 88 ? 7.66753 -2.95036 15.17529 1.000 42.32374 552 ILE A O 1
ATOM 664 N N . GLU A 1 89 ? 9.27393 -2.13712 13.81712 1.000 43.91096 553 GLU A N 1
ATOM 665 C CA . GLU A 1 89 ? 9.24161 -3.33938 12.97409 1.000 37.15056 553 GLU A CA 1
ATOM 666 C C . GLU A 1 89 ? 9.71225 -4.57714 13.74498 1.000 42.34702 553 GLU A C 1
ATOM 667 O O . GLU A 1 89 ? 9.07278 -5.64805 13.70585 1.000 39.72622 553 GLU A O 1
ATOM 673 N N . ASN A 1 90 ? 10.82958 -4.43799 14.47082 1.000 41.80771 554 ASN A N 1
ATOM 674 C CA . ASN A 1 90 ? 11.32972 -5.53563 15.29092 1.000 39.86650 554 ASN A CA 1
ATOM 675 C C . ASN A 1 90 ? 10.27326 -5.98542 16.29731 1.000 41.81247 554 ASN A C 1
ATOM 676 O O . ASN A 1 90 ? 10.02229 -7.18131 16.45596 1.000 47.31361 554 ASN A O 1
ATOM 681 N N . LEU A 1 91 ? 9.65297 -5.04295 17.00525 1.000 43.91282 555 LEU A N 1
ATOM 682 C CA . LEU A 1 91 ? 8.63295 -5.45279 17.97164 1.000 41.28254 555 LEU A CA 1
ATOM 683 C C . LEU A 1 91 ? 7.44663 -6.10646 17.27573 1.000 40.86958 555 LEU A C 1
ATOM 684 O O . LEU A 1 91 ? 6.81247 -7.00382 17.83586 1.000 41.94901 555 LEU A O 1
ATOM 689 N N . GLN A 1 92 ? 7.11367 -5.67811 16.05930 1.000 41.33693 556 GLN A N 1
ATOM 690 C CA . GLN A 1 92 ? 5.98459 -6.30497 15.37666 1.000 42.22731 556 GLN A CA 1
ATOM 691 C C . GLN A 1 92 ? 6.28418 -7.75512 15.05077 1.000 44.16652 556 GLN A C 1
ATOM 692 O O . GLN A 1 92 ? 5.40582 -8.61495 15.15659 1.000 44.34627 556 GLN A O 1
ATOM 698 N N . GLU A 1 93 ? 7.52206 -8.04066 14.63661 1.000 46.94684 557 GLU A N 1
ATOM 699 C CA . GLU A 1 93 ? 7.93320 -9.42549 14.43894 1.000 41.76449 557 GLU A CA 1
ATOM 700 C C . GLU A 1 93 ? 7.88261 -10.20066 15.74726 1.000 47.89394 557 GLU A C 1
ATOM 701 O O . GLU A 1 93 ? 7.36637 -11.33351 15.79576 1.000 52.31905 557 GLU A O 1
ATOM 707 N N . GLN A 1 94 ? 8.38934 -9.60313 16.82944 1.000 45.25170 558 GLN A N 1
ATOM 708 C CA . GLN A 1 94 ? 8.29493 -10.26717 18.12847 1.000 44.12787 558 GLN A CA 1
ATOM 709 C C . GLN A 1 94 ? 6.84992 -10.64491 18.44631 1.000 45.80104 558 GLN A C 1
ATOM 710 O O . GLN A 1 94 ? 6.56585 -11.74905 18.93572 1.000 51.12431 558 GLN A O 1
ATOM 716 N N . LEU A 1 95 ? 5.92473 -9.72768 18.17885 1.000 47.27288 559 LEU A N 1
ATOM 717 C CA . LEU A 1 95 ? 4.51427 -9.98234 18.44753 1.000 45.91461 559 LEU A CA 1
ATOM 718 C C . LEU A 1 95 ? 3.98155 -11.09614 17.57346 1.000 50.45986 559 LEU A C 1
ATOM 719 O O . LEU A 1 95 ? 3.17665 -11.91792 18.03426 1.000 52.64026 559 LEU A O 1
ATOM 724 N N . ARG A 1 96 ? 4.39075 -11.11824 16.29942 1.000 48.21423 560 ARG A N 1
ATOM 725 C CA . ARG A 1 96 ? 3.96670 -12.18931 15.40837 1.000 51.80432 560 ARG A CA 1
ATOM 726 C C . ARG A 1 96 ? 4.38930 -13.55806 15.95779 1.000 54.56715 560 ARG A C 1
ATOM 727 O O . ARG A 1 96 ? 3.57855 -14.50070 16.04117 1.000 52.72384 560 ARG A O 1
ATOM 735 N N . ASP A 1 97 ? 5.64042 -13.66425 16.40836 1.000 51.49504 561 ASP A N 1
ATOM 736 C CA . ASP A 1 97 ? 6.09291 -14.95628 16.91130 1.000 50.36237 561 ASP A CA 1
ATOM 737 C C . ASP A 1 97 ? 5.37854 -15.33841 18.21067 1.000 53.88542 561 ASP A C 1
ATOM 738 O O . ASP A 1 97 ? 5.02373 -16.51269 18.39928 1.000 56.75313 561 ASP A O 1
ATOM 743 N N . LYS A 1 98 ? 5.12513 -14.36253 19.10604 1.000 56.43800 562 LYS A N 1
ATOM 744 C CA . LYS A 1 98 ? 4.39482 -14.66414 20.34509 1.000 50.55341 562 LYS A CA 1
ATOM 745 C C . LYS A 1 98 ? 2.96744 -15.08770 20.06250 1.000 50.86075 562 LYS A C 1
ATOM 746 O O . LYS A 1 98 ? 2.43835 -15.96497 20.74233 1.000 58.52840 562 LYS A O 1
ATOM 752 N N . GLU A 1 99 ? 2.30193 -14.43524 19.11040 1.000 54.14803 563 GLU A N 1
ATOM 753 C CA . GLU A 1 99 ? 0.93035 -14.81082 18.78624 1.000 52.92172 563 GLU A CA 1
ATOM 754 C C . GLU A 1 99 ? 0.87604 -16.21019 18.21246 1.000 55.76976 563 GLU A C 1
ATOM 755 O O . GLU A 1 99 ? -0.06599 -16.95930 18.49328 1.000 61.50256 563 GLU A O 1
ATOM 761 N N . LYS A 1 100 ? 1.88339 -16.59715 17.41755 1.000 59.14581 564 LYS A N 1
ATOM 762 C CA . LYS A 1 100 ? 1.90480 -17.98133 16.94584 1.000 58.15361 564 LYS A CA 1
ATOM 763 C C . LYS A 1 100 ? 2.06354 -18.95058 18.11434 1.000 56.08663 564 LYS A C 1
ATOM 764 O O . LYS A 1 100 ? 1.24438 -19.86440 18.27579 1.000 60.76317 564 LYS A O 1
ATOM 770 N N . GLN A 1 101 ? 3.07883 -18.74428 18.96819 1.000 51.01948 565 GLN A N 1
ATOM 771 C CA . GLN A 1 101 ? 3.23982 -19.63133 20.12902 1.000 58.51309 565 GLN A CA 1
ATOM 772 C C . GLN A 1 101 ? 1.96609 -19.71654 20.97517 1.000 64.49637 565 GLN A C 1
ATOM 773 O O . GLN A 1 101 ? 1.57200 -20.80499 21.40554 1.000 66.06010 565 GLN A O 1
ATOM 779 N N . MET A 1 102 ? 1.30576 -18.57843 21.22482 1.000 64.94156 566 MET A N 1
ATOM 780 C CA . MET A 1 102 ? 0.08881 -18.60798 22.03156 1.000 63.69807 566 MET A CA 1
ATOM 781 C C . MET A 1 102 ? -1.01082 -19.38080 21.32428 1.000 64.93322 566 MET A C 1
ATOM 782 O O . MET A 1 102 ? -1.80194 -20.07123 21.97434 1.000 67.38229 566 MET A O 1
ATOM 787 N N . SER A 1 103 ? -1.08987 -19.27158 19.99620 1.000 65.46533 567 SER A N 1
ATOM 788 C CA . SER A 1 103 ? -2.02189 -20.11824 19.26021 1.000 66.08341 567 SER A CA 1
ATOM 789 C C . SER A 1 103 ? -1.71541 -21.59647 19.46479 1.000 72.47220 567 SER A C 1
ATOM 790 O O . SER A 1 103 ? -2.63454 -22.40622 19.64990 1.000 72.15517 567 SER A O 1
ATOM 793 N N . SER A 1 104 ? -0.42882 -21.96778 19.42805 1.000 73.41283 568 SER A N 1
ATOM 794 C CA . SER A 1 104 ? -0.05307 -23.36902 19.62908 1.000 72.92866 568 SER A CA 1
ATOM 795 C C . SER A 1 104 ? -0.45323 -23.84713 21.02184 1.000 78.38071 568 SER A C 1
ATOM 796 O O . SER A 1 104 ? -0.97991 -24.95708 21.17808 1.000 83.24993 568 SER A O 1
ATOM 799 N N . LEU A 1 105 ? -0.23814 -23.00694 22.04442 1.000 71.81688 569 LEU A N 1
ATOM 800 C CA . LEU A 1 105 ? -0.62667 -23.37072 23.40831 1.000 72.25184 569 LEU A CA 1
ATOM 801 C C . LEU A 1 105 ? -2.14017 -23.47072 23.56329 1.000 78.24862 569 LEU A C 1
ATOM 802 O O . LEU A 1 105 ? -2.64556 -24.37498 24.24539 1.000 80.83612 569 LEU A O 1
ATOM 807 N N . LYS A 1 106 ? -2.88286 -22.56702 22.93060 1.000 74.94181 570 LYS A N 1
ATOM 808 C CA . LYS A 1 106 ? -4.33380 -22.60926 23.03419 1.000 73.11317 570 LYS A CA 1
ATOM 809 C C . LYS A 1 106 ? -4.89915 -23.85499 22.36776 1.000 76.86830 570 LYS A C 1
ATOM 810 O O . LYS A 1 106 ? -5.81748 -24.47693 22.90998 1.000 81.35084 570 LYS A O 1
ATOM 816 N N . GLU A 1 107 ? -4.35838 -24.24259 21.20112 1.000 79.06748 571 GLU A N 1
ATOM 817 C CA . GLU A 1 107 ? -4.78051 -25.49049 20.55494 1.000 79.98042 571 GLU A CA 1
ATOM 818 C C . GLU A 1 107 ? -4.39946 -26.71463 21.38863 1.000 83.66892 571 GLU A C 1
ATOM 819 O O . GLU A 1 107 ? -5.16386 -27.68586 21.45488 1.000 78.16456 571 GLU A O 1
ATOM 825 N N . ARG A 1 108 ? -3.21953 -26.70383 22.01784 1.000 79.04464 572 ARG A N 1
ATOM 826 C CA . ARG A 1 108 ? -2.91432 -27.78212 22.94980 1.000 76.28163 572 ARG A CA 1
ATOM 827 C C . ARG A 1 108 ? -3.95930 -27.85318 24.05025 1.000 84.20167 572 ARG A C 1
ATOM 828 O O . ARG A 1 108 ? -4.40181 -28.94647 24.42110 1.000 85.76895 572 ARG A O 1
ATOM 836 N N . VAL A 1 109 ? -4.35917 -26.70302 24.59332 1.000 89.56524 573 VAL A N 1
ATOM 837 C CA . VAL A 1 109 ? -5.37025 -26.72332 25.64058 1.000 87.40551 573 VAL A CA 1
ATOM 838 C C . VAL A 1 109 ? -6.65197 -27.32865 25.10858 1.000 89.39921 573 VAL A C 1
ATOM 839 O O . VAL A 1 109 ? -7.21896 -28.24321 25.71108 1.000 97.87639 573 VAL A O 1
ATOM 843 N N . LYS A 1 110 ? -7.09603 -26.89539 23.93275 1.000 84.38352 574 LYS A N 1
ATOM 844 C CA . LYS A 1 110 ? -8.31888 -27.48996 23.39709 1.000 89.89749 574 LYS A CA 1
ATOM 845 C C . LYS A 1 110 ? -8.23203 -29.00866 23.26410 1.000 91.56486 574 LYS A C 1
ATOM 846 O O . LYS A 1 110 ? -9.17496 -29.73193 23.62288 1.000 90.27598 574 LYS A O 1
ATOM 852 N N . SER A 1 111 ? -7.06942 -29.52579 22.87366 1.000 88.02768 575 SER A N 1
ATOM 853 C CA . SER A 1 111 ? -6.94748 -30.97811 22.83763 1.000 88.05589 575 SER A CA 1
ATOM 854 C C . SER A 1 111 ? -7.07629 -31.53040 24.24994 1.000 92.16579 575 SER A C 1
ATOM 855 O O . SER A 1 111 ? -7.86674 -32.45572 24.49908 1.000 86.75111 575 SER A O 1
ATOM 858 N N . LEU A 1 112 ? -6.42219 -30.87282 25.20569 1.000 94.09599 576 LEU A N 1
ATOM 859 C CA . LEU A 1 112 ? -6.47879 -31.32311 26.58737 1.000 92.45489 576 LEU A CA 1
ATOM 860 C C . LEU A 1 112 ? -7.85602 -31.01025 27.19000 1.000 98.76937 576 LEU A C 1
ATOM 861 O O . LEU A 1 112 ? -8.40712 -31.80705 27.96752 1.000 92.72355 576 LEU A O 1
ATOM 866 N N . GLN A 1 113 ? -8.40281 -29.83307 26.82871 1.000 123.35046 577 GLN A N 1
ATOM 867 C CA . GLN A 1 113 ? -9.65909 -29.33198 27.39603 1.000 119.33261 577 GLN A CA 1
ATOM 868 C C . GLN A 1 113 ? -10.76404 -30.32639 27.19126 1.000 116.81770 577 GLN A C 1
ATOM 869 O O . GLN A 1 113 ? -11.73580 -30.36478 27.95798 1.000 123.48052 577 GLN A O 1
ATOM 875 N N . ALA A 1 114 ? -10.64269 -31.16353 26.15707 1.000 103.24527 578 ALA A N 1
ATOM 876 C CA . ALA A 1 114 ? -11.69030 -32.08837 25.79717 1.000 101.87216 578 ALA A CA 1
ATOM 877 C C . ALA A 1 114 ? -11.55965 -33.29805 26.72374 1.000 101.35677 578 ALA A C 1
ATOM 878 O O . ALA A 1 114 ? -10.99546 -34.34705 26.39910 1.000 75.61105 578 ALA A O 1
ATOM 880 N N . ASP A 1 115 ? -11.99400 -33.04814 27.96088 1.000 100.62412 579 ASP A N 1
ATOM 881 C CA . ASP A 1 115 ? -12.18202 -34.06213 28.98713 1.000 95.31907 579 ASP A CA 1
ATOM 882 C C . ASP A 1 115 ? -13.53641 -34.71381 28.74517 1.000 96.02595 579 ASP A C 1
ATOM 883 O O . ASP A 1 115 ? -14.52439 -34.46377 29.43787 1.000 91.57522 579 ASP A O 1
ATOM 888 N N . THR A 1 116 ? -13.57695 -35.53271 27.69420 1.000 93.41201 580 THR A N 1
ATOM 889 C CA . THR A 1 116 ? -14.69510 -36.41684 27.39959 1.000 89.02380 580 THR A CA 1
ATOM 890 C C . THR A 1 116 ? -14.71822 -37.59233 28.36716 1.000 97.00353 580 THR A C 1
ATOM 891 O O . THR A 1 116 ? -15.68493 -38.36919 28.38200 1.000 96.03554 580 THR A O 1
ATOM 895 N N . THR A 1 117 ? -13.66081 -37.72309 29.16895 1.000 96.68237 581 THR A N 1
ATOM 896 C CA . THR A 1 117 ? -13.52600 -38.70058 30.23621 1.000 94.35149 581 THR A CA 1
ATOM 897 C C . THR A 1 117 ? -14.69287 -38.60121 31.22683 1.000 101.49566 581 THR A C 1
ATOM 898 O O . THR A 1 117 ? -14.93041 -39.52548 32.01389 1.000 100.89782 581 THR A O 1
ATOM 902 N N . ASN A 1 118 ? -15.46320 -37.50196 31.16659 1.000 96.58973 582 ASN A N 1
ATOM 903 C CA . ASN A 1 118 ? -16.63423 -37.26933 32.00596 1.000 90.36419 582 ASN A CA 1
ATOM 904 C C . ASN A 1 118 ? -17.75736 -38.20523 31.71032 1.000 98.12844 582 ASN A C 1
ATOM 905 O O . ASN A 1 118 ? -18.81162 -38.02793 32.31383 1.000 99.04116 582 ASN A O 1
ATOM 910 N N . THR A 1 119 ? -17.60132 -39.13853 30.76287 1.000 101.53449 583 THR A N 1
ATOM 911 C CA . THR A 1 119 ? -18.52977 -40.25623 30.63774 1.000 93.57927 583 THR A CA 1
ATOM 912 C C . THR A 1 119 ? -18.42385 -41.20085 31.81620 1.000 98.29672 583 THR A C 1
ATOM 913 O O . THR A 1 119 ? -19.01239 -42.28838 31.77213 1.000 96.17011 583 THR A O 1
ATOM 917 N N . ASP A 1 120 ? -17.60930 -40.85696 32.81239 1.000 96.96703 584 ASP A N 1
ATOM 918 C CA . ASP A 1 120 ? -17.62955 -41.56053 34.08131 1.000 98.39534 584 ASP A CA 1
ATOM 919 C C . ASP A 1 120 ? -19.08905 -41.69481 34.47703 1.000 103.12117 584 ASP A C 1
ATOM 920 O O . ASP A 1 120 ? -19.54861 -42.76906 34.87697 1.000 94.41904 584 ASP A O 1
ATOM 925 N N . THR A 1 121 ? -19.81246 -40.58193 34.32767 1.000 111.57090 585 THR A N 1
ATOM 926 C CA . THR A 1 121 ? -21.23713 -40.55155 34.63667 1.000 113.14558 585 THR A CA 1
ATOM 927 C C . THR A 1 121 ? -22.01447 -41.52854 33.76188 1.000 112.23007 585 THR A C 1
ATOM 928 O O . THR A 1 121 ? -22.97942 -42.14057 34.22485 1.000 119.24850 585 THR A O 1
ATOM 932 N N . ALA A 1 122 ? -21.65209 -41.64320 32.48215 1.000 104.50469 586 ALA A N 1
ATOM 933 C CA . ALA A 1 122 ? -22.29414 -42.63088 31.61660 1.000 104.99467 586 ALA A CA 1
ATOM 934 C C . ALA A 1 122 ? -22.11895 -44.04712 32.17084 1.000 103.98031 586 ALA A C 1
ATOM 935 O O . ALA A 1 122 ? -23.08327 -44.81906 32.25907 1.000 99.66818 586 ALA A O 1
ATOM 937 N N . LEU A 1 123 ? -20.88589 -44.40588 32.54474 1.000 102.19959 587 LEU A N 1
ATOM 938 C CA . LEU A 1 123 ? -20.62705 -45.72238 33.12117 1.000 91.17292 587 LEU A CA 1
ATOM 939 C C . LEU A 1 123 ? -21.43086 -45.93803 34.39659 1.000 97.65565 587 LEU A C 1
ATOM 940 O O . LEU A 1 123 ? -22.03834 -46.99812 34.59276 1.000 97.52824 587 LEU A O 1
ATOM 945 N N . THR A 1 124 ? -21.42178 -44.94977 35.29180 1.000 93.68830 588 THR A N 1
ATOM 946 C CA . THR A 1 124 ? -22.12160 -45.10604 36.55758 1.000 97.10096 588 THR A CA 1
ATOM 947 C C . THR A 1 124 ? -23.61542 -45.27562 36.33195 1.000 108.08224 588 THR A C 1
ATOM 948 O O . THR A 1 124 ? -24.21241 -46.26337 36.79108 1.000 110.47609 588 THR A O 1
ATOM 952 N N . THR A 1 125 ? -24.23222 -44.34742 35.58984 1.000 105.26192 589 THR A N 1
ATOM 953 C CA . THR A 1 125 ? -25.67072 -44.44282 35.37239 1.000 107.29642 589 THR A CA 1
ATOM 954 C C . THR A 1 125 ? -26.02843 -45.77067 34.70646 1.000 104.25965 589 THR A C 1
ATOM 955 O O . THR A 1 125 ? -27.05314 -46.38461 35.03742 1.000 105.99254 589 THR A O 1
ATOM 959 N N . LEU A 1 126 ? -25.18878 -46.25402 33.78493 1.000 99.34336 590 LEU A N 1
ATOM 960 C CA . LEU A 1 126 ? -25.47270 -47.55603 33.19906 1.000 101.11521 590 LEU A CA 1
ATOM 961 C C . LEU A 1 126 ? -25.38376 -48.67311 34.23940 1.000 100.78507 590 LEU A C 1
ATOM 962 O O . LEU A 1 126 ? -26.17665 -49.61574 34.20162 1.000 97.73196 590 LEU A O 1
ATOM 967 N N . GLU A 1 127 ? -24.42295 -48.59899 35.16805 1.000 103.95041 591 GLU A N 1
ATOM 968 C CA . GLU A 1 127 ? -24.35558 -49.58641 36.25170 1.000 97.75966 591 GLU A CA 1
ATOM 969 C C . GLU A 1 127 ? -25.61080 -49.61342 37.09904 1.000 101.22667 591 GLU A C 1
ATOM 970 O O . GLU A 1 127 ? -26.04904 -50.69037 37.51178 1.000 98.21041 591 GLU A O 1
ATOM 976 N N . GLU A 1 128 ? -26.19954 -48.45639 37.39887 1.000 109.52465 592 GLU A N 1
ATOM 977 C CA . GLU A 1 128 ? -27.40390 -48.56034 38.22727 1.000 110.28288 592 GLU A CA 1
ATOM 978 C C . GLU A 1 128 ? -28.63950 -48.93080 37.41265 1.000 108.67721 592 GLU A C 1
ATOM 979 O O . GLU A 1 128 ? -29.53352 -49.59549 37.94772 1.000 108.41573 592 GLU A O 1
ATOM 985 N N . ALA A 1 129 ? -28.67970 -48.60199 36.11596 1.000 102.54362 593 ALA A N 1
ATOM 986 C CA . ALA A 1 129 ? -29.72915 -49.16269 35.26479 1.000 98.32988 593 ALA A CA 1
ATOM 987 C C . ALA A 1 129 ? -29.63721 -50.68907 35.16492 1.000 97.50367 593 ALA A C 1
ATOM 988 O O . ALA A 1 129 ? -30.65753 -51.38658 35.26442 1.000 102.45247 593 ALA A O 1
ATOM 990 N N . LEU A 1 130 ? -28.43268 -51.23904 34.97076 1.000 98.43118 594 LEU A N 1
ATOM 991 C CA . LEU A 1 130 ? -28.29927 -52.69733 34.87835 1.000 96.17605 594 LEU A CA 1
ATOM 992 C C . LEU A 1 130 ? -28.49400 -53.39377 36.23502 1.000 96.44064 594 LEU A C 1
ATOM 993 O O . LEU A 1 130 ? -29.02384 -54.51108 36.28864 1.000 94.87615 594 LEU A O 1
ATOM 998 N N . ALA A 1 131 ? -28.04340 -52.78180 37.34178 1.000 101.92707 595 ALA A N 1
ATOM 999 C CA . ALA A 1 131 ? -28.36950 -53.34200 38.65317 1.000 94.62018 595 ALA A CA 1
ATOM 1000 C C . ALA A 1 131 ? -29.87721 -53.36281 38.86583 1.000 97.28137 595 ALA A C 1
ATOM 1001 O O . ALA A 1 131 ? -30.41149 -54.31969 39.43399 1.000 99.28931 595 ALA A O 1
ATOM 1003 N N . ASP A 1 132 ? -30.57914 -52.30260 38.43763 1.000 96.93450 596 ASP A N 1
ATOM 1004 C CA . ASP A 1 132 ? -32.04204 -52.31894 38.43218 1.000 94.51231 596 ASP A CA 1
ATOM 1005 C C . ASP A 1 132 ? -32.57926 -53.49259 37.63824 1.000 97.01416 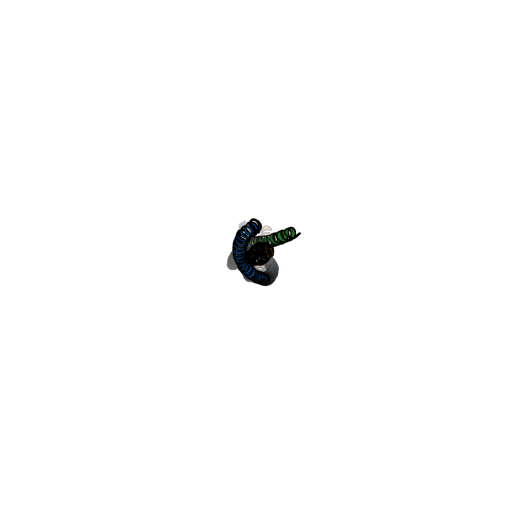596 ASP A C 1
ATOM 1006 O O . ASP A 1 132 ? -33.54410 -54.15026 38.05030 1.000 98.66585 596 ASP A O 1
ATOM 1011 N N . LYS A 1 133 ? -31.98802 -53.73409 36.46937 1.000 95.66739 597 LYS A N 1
ATOM 1012 C CA . LYS A 1 133 ? -32.47226 -54.80242 35.61006 1.000 94.49619 597 LYS A CA 1
ATOM 1013 C C . LYS A 1 133 ? -32.35989 -56.15297 36.30360 1.000 99.51353 597 LYS A C 1
ATOM 1014 O O . LYS A 1 133 ? -33.34004 -56.90278 36.39192 1.000 101.05140 597 LYS A O 1
ATOM 1020 N N . GLU A 1 134 ? -31.17932 -56.48127 36.82471 1.000 96.82613 598 GLU A N 1
ATOM 1021 C CA . GLU A 1 134 ? -31.11961 -57.78931 37.46489 1.000 104.13051 598 GLU A CA 1
ATOM 1022 C C . GLU A 1 134 ? -31.82283 -57.82425 38.82005 1.000 102.02081 598 GLU A C 1
ATOM 1023 O O . GLU A 1 134 ? -32.13812 -58.91305 39.29255 1.000 104.68322 598 GLU A O 1
ATOM 1029 N N . ARG A 1 135 ? -32.06661 -56.67317 39.47187 1.000 100.33301 599 ARG A N 1
ATOM 1030 C CA . ARG A 1 135 ? -32.93785 -56.66703 40.65270 1.000 95.99967 599 ARG A CA 1
ATOM 1031 C C . ARG A 1 135 ? -34.37308 -57.05859 40.28514 1.000 98.76118 599 ARG A C 1
ATOM 1032 O O . ARG A 1 135 ? -34.99108 -57.91366 40.93990 1.000 102.73534 599 ARG A O 1
ATOM 1040 N N . THR A 1 136 ? -34.90276 -56.47405 39.20167 1.000 101.49720 600 THR A N 1
ATOM 1041 C CA . THR A 1 136 ? -36.24436 -56.84279 38.74854 1.000 102.98063 600 THR A CA 1
ATOM 1042 C C . THR A 1 136 ? -36.29213 -58.30143 38.28480 1.000 98.87898 600 THR A C 1
ATOM 1043 O O . THR A 1 136 ? -37.30232 -58.98164 38.48293 1.000 99.65655 600 THR A O 1
ATOM 1047 N N . ILE A 1 137 ? -35.20330 -58.80007 37.69044 1.000 101.85180 601 ILE A N 1
ATOM 1048 C CA . ILE A 1 137 ? -35.17452 -60.17348 37.18412 1.000 103.86743 601 ILE A CA 1
ATOM 1049 C C . ILE A 1 137 ? -34.98597 -61.19312 38.30363 1.000 102.48144 601 ILE A C 1
ATOM 1050 O O . ILE A 1 137 ? -35.55268 -62.28942 38.25587 1.000 101.24185 601 ILE A O 1
ATOM 1055 N N . GLU A 1 138 ? -34.22758 -60.84894 39.34846 1.000 101.65566 602 GLU A N 1
ATOM 1056 C CA . GLU A 1 138 ? -34.25766 -61.73161 40.51103 1.000 102.72924 602 GLU A CA 1
ATOM 1057 C C . GLU A 1 138 ? -35.63812 -61.70179 41.15233 1.000 103.18783 602 GLU A C 1
ATOM 1058 O O . GLU A 1 138 ? -36.03946 -62.67342 41.79969 1.000 100.77651 602 GLU A O 1
ATOM 1064 N N . ARG A 1 139 ? -36.34612 -60.56340 41.02464 1.000 107.07832 603 ARG A N 1
ATOM 1065 C CA . ARG A 1 139 ? -37.73781 -60.44681 41.48225 1.000 103.17518 603 ARG A CA 1
ATOM 1066 C C . ARG A 1 139 ? -38.63569 -61.46034 40.76189 1.000 100.72083 603 ARG A C 1
ATOM 1067 O O . ARG A 1 139 ? -39.46689 -62.12471 41.39571 1.000 100.61555 603 ARG A O 1
ATOM 1075 N N . LEU A 1 140 ? -38.44415 -61.63111 39.45435 1.000 104.23978 604 LEU A N 1
ATOM 1076 C CA . LEU A 1 140 ? -39.21675 -62.63154 38.72496 1.000 100.31680 604 LEU A CA 1
ATOM 1077 C C . LEU A 1 140 ? -38.50844 -63.99792 38.83100 1.000 95.80222 604 LEU A C 1
ATOM 1078 O O . LEU A 1 140 ? -38.61150 -64.72617 39.82983 1.000 97.06674 604 LEU A O 1
ATOM 1083 N N . ASP B 1 6 ? 40.24872 108.93261 -24.41380 1.000 103.02249 470 ASP B N 1
ATOM 1084 C CA . ASP B 1 6 ? 39.13860 109.70662 -23.85293 1.000 108.88323 470 ASP B CA 1
ATOM 1085 C C . ASP B 1 6 ? 37.87024 108.85101 -23.88942 1.000 108.04852 470 ASP B C 1
ATOM 1086 O O . ASP B 1 6 ? 37.72337 107.91053 -23.10183 1.000 105.17399 470 ASP B O 1
ATOM 1091 N N . SER B 1 7 ? 36.95201 109.18307 -24.80585 1.000 115.13494 471 SER B N 1
ATOM 1092 C CA . SER B 1 7 ? 35.95522 108.20348 -25.23283 1.000 107.40581 471 SER B CA 1
ATOM 1093 C C . SER B 1 7 ? 36.64475 106.94114 -25.72559 1.000 108.76824 471 SER B C 1
ATOM 1094 O O . SER B 1 7 ? 36.10119 105.84110 -25.59430 1.000 107.53343 471 SER B O 1
ATOM 1097 N N . LYS B 1 8 ? 37.82277 107.10630 -26.33919 1.000 107.97249 472 LYS B N 1
ATOM 1098 C CA . LYS B 1 8 ? 38.59754 106.00456 -26.90988 1.000 106.81899 472 LYS B CA 1
ATOM 1099 C C . LYS B 1 8 ? 39.00058 104.99698 -25.82268 1.000 104.55509 472 LYS B C 1
ATOM 1100 O O . LYS B 1 8 ? 38.78950 103.77453 -25.95280 1.000 103.74363 472 LYS B O 1
ATOM 1106 N N . GLN B 1 9 ? 39.44255 105.51694 -24.67397 1.000 105.99717 473 GLN B N 1
ATOM 1107 C CA . GLN B 1 9 ? 39.83531 104.70167 -23.52822 1.000 101.15197 473 GLN B CA 1
ATOM 1108 C C . GLN B 1 9 ? 38.60591 104.21035 -22.76912 1.000 98.53888 473 GLN B C 1
ATOM 1109 O O . GLN B 1 9 ? 38.63043 103.11378 -22.19375 1.000 94.74296 473 GLN B O 1
ATOM 1115 N N . HIS B 1 10 ? 37.52741 105.00315 -22.77784 1.000 100.75237 474 HIS B N 1
ATOM 1116 C CA . HIS B 1 10 ? 36.25675 104.56361 -22.20916 1.000 99.25846 474 HIS B CA 1
ATOM 1117 C C . HIS B 1 10 ? 35.72032 103.33471 -22.94169 1.000 95.76546 474 HIS B C 1
ATOM 1118 O O . HIS B 1 10 ? 35.26664 102.36190 -22.31824 1.000 88.03574 474 HIS B O 1
ATOM 1125 N N . ILE B 1 11 ? 35.79233 103.36230 -24.27239 1.000 95.13026 475 ILE B N 1
ATOM 1126 C CA . ILE B 1 11 ? 35.39911 102.21892 -25.08031 1.000 94.22854 475 ILE B CA 1
ATOM 1127 C C . ILE B 1 11 ? 36.28748 101.03012 -24.76556 1.000 93.45857 475 ILE B C 1
ATOM 1128 O O . ILE B 1 11 ? 35.81682 99.89196 -24.71127 1.000 91.74427 475 ILE B O 1
ATOM 1133 N N . GLU B 1 12 ? 37.59317 101.25816 -24.59299 1.000 93.43173 476 GLU B N 1
ATOM 1134 C CA . GLU B 1 12 ? 38.44805 100.10466 -24.31284 1.000 92.99831 476 GLU B CA 1
ATOM 1135 C C . GLU B 1 12 ? 38.15981 99.49723 -22.93585 1.000 88.01107 476 GLU B C 1
ATOM 1136 O O . GLU B 1 12 ? 38.15184 98.26371 -22.78240 1.000 87.21572 476 GLU B O 1
ATOM 1142 N N . VAL B 1 13 ? 37.86632 100.33403 -21.93793 1.000 92.05523 477 VAL B N 1
ATOM 1143 C CA . VAL B 1 13 ? 37.39782 99.83557 -20.64288 1.000 89.16011 477 VAL B CA 1
ATOM 1144 C C . VAL B 1 13 ? 36.12828 98.99764 -20.79807 1.000 85.68208 477 VAL B C 1
ATOM 1145 O O . VAL B 1 13 ? 36.01408 97.90445 -20.22681 1.000 83.63982 477 VAL B O 1
ATOM 1149 N N . LEU B 1 14 ? 35.13054 99.52958 -21.51772 1.000 86.34560 478 LEU B N 1
ATOM 1150 C CA . LEU B 1 14 ? 33.87683 98.78778 -21.67437 1.000 85.73172 478 LEU B CA 1
ATOM 1151 C C . LEU B 1 14 ? 34.06111 97.49373 -22.47563 1.000 86.10294 478 LEU B C 1
ATOM 1152 O O . LEU B 1 14 ? 33.42677 96.47271 -22.16199 1.000 80.95661 478 LEU B O 1
ATOM 1157 N N . LYS B 1 15 ? 34.91342 97.51212 -23.51161 1.000 81.97497 479 LYS B N 1
ATOM 1158 C CA . LYS B 1 15 ? 35.24158 96.28745 -24.24243 1.000 82.58669 479 LYS B CA 1
ATOM 1159 C C . LYS B 1 15 ? 35.83118 95.23489 -23.30883 1.000 85.29935 479 LYS B C 1
ATOM 1160 O O . LYS B 1 15 ? 35.51523 94.03744 -23.41312 1.000 80.08753 479 LYS B O 1
ATOM 1166 N N . GLU B 1 16 ? 36.69968 95.65650 -22.38538 1.000 87.50310 480 GLU B N 1
ATOM 1167 C CA . GLU B 1 16 ? 37.23259 94.70147 -21.41861 1.000 85.54728 480 GLU B CA 1
ATOM 1168 C C . GLU B 1 16 ? 36.14975 94.15573 -20.51684 1.000 82.18278 480 GLU B C 1
ATOM 1169 O O . GLU B 1 16 ? 36.09426 92.94505 -20.25730 1.000 84.87679 480 GLU B O 1
ATOM 1175 N N . SER B 1 17 ? 35.33922 95.04385 -19.94971 1.000 79.49021 481 SER B N 1
ATOM 1176 C CA . SER B 1 17 ? 34.25807 94.57417 -19.10342 1.000 80.34070 481 SER B CA 1
ATOM 1177 C C . SER B 1 17 ? 33.42209 93.49870 -19.80713 1.000 81.63016 481 SER B C 1
ATOM 1178 O O . SER B 1 17 ? 33.05050 92.49924 -19.18731 1.000 82.72742 481 SER B O 1
ATOM 1181 N N . LEU B 1 18 ? 33.15365 93.67186 -21.11238 1.000 81.69871 482 LEU B N 1
ATOM 1182 C CA . LEU B 1 18 ? 32.50625 92.62675 -21.92028 1.000 78.24026 482 LEU B CA 1
ATOM 1183 C C . LEU B 1 18 ? 33.29302 91.32579 -21.96080 1.000 78.24176 482 LEU B C 1
ATOM 1184 O O . LEU B 1 18 ? 32.72293 90.25112 -21.74322 1.000 73.81990 482 LEU B O 1
ATOM 1189 N N . THR B 1 19 ? 34.58200 91.39178 -22.32640 1.000 83.60875 483 THR B N 1
ATOM 1190 C CA . THR B 1 19 ? 35.38904 90.17073 -22.38428 1.000 80.13905 483 THR B CA 1
ATOM 1191 C C . THR B 1 19 ? 35.31425 89.41083 -21.06192 1.000 79.80432 483 THR B C 1
ATOM 1192 O O . THR B 1 19 ? 35.14947 88.18441 -21.03980 1.000 80.45939 483 THR B O 1
ATOM 1196 N N . ALA B 1 20 ? 35.39616 90.14445 -19.94983 1.000 82.18323 484 ALA B N 1
ATOM 1197 C CA . ALA B 1 20 ? 35.34903 89.55517 -18.61962 1.000 74.32016 484 ALA B CA 1
ATOM 1198 C C . ALA B 1 20 ? 33.99016 88.92299 -18.35737 1.000 75.42592 484 ALA B C 1
ATOM 1199 O O . ALA B 1 20 ? 33.90077 87.82668 -17.79635 1.000 79.79758 484 ALA B O 1
ATOM 1201 N N . LYS B 1 21 ? 32.91424 89.63427 -18.69715 1.000 73.55398 485 LYS B N 1
ATOM 1202 C CA . LYS B 1 21 ? 31.58436 89.06769 -18.47610 1.000 78.00708 485 LYS B CA 1
ATOM 1203 C C . LYS B 1 21 ? 31.35431 87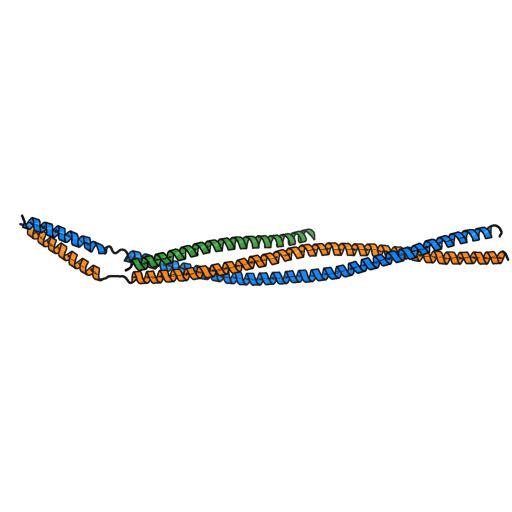.80625 -19.31932 1.000 71.66188 485 LYS B C 1
ATOM 1204 O O . LYS B 1 21 ? 30.74435 86.84927 -18.83610 1.000 71.09121 485 LYS B O 1
ATOM 1210 N N . GLU B 1 22 ? 31.82674 87.77658 -20.56667 1.000 72.21788 486 GLU B N 1
ATOM 1211 C CA . GLU B 1 22 ? 31.76083 86.50589 -21.29620 1.000 78.89752 486 GLU B CA 1
ATOM 1212 C C . GLU B 1 22 ? 32.55218 85.41751 -20.58805 1.000 76.78011 486 GLU B C 1
ATOM 1213 O O . GLU B 1 22 ? 32.07713 84.28171 -20.46949 1.000 74.93013 486 GLU B O 1
ATOM 1219 N N . GLN B 1 23 ? 33.78260 85.71834 -20.17832 1.000 77.61356 487 GLN B N 1
ATOM 1220 C CA . GLN B 1 23 ? 34.57259 84.67854 -19.52663 1.000 76.14729 487 GLN B CA 1
ATOM 1221 C C . GLN B 1 23 ? 33.82722 84.11713 -18.31953 1.000 73.44080 487 GLN B C 1
ATOM 1222 O O . GLN B 1 23 ? 33.69028 82.88718 -18.19410 1.000 78.15357 487 GLN B O 1
ATOM 1228 N N . ARG B 1 24 ? 33.24958 84.98555 -17.47828 1.000 66.03110 488 ARG B N 1
ATOM 1229 C CA . ARG B 1 24 ? 32.43015 84.47863 -16.38047 1.000 67.84380 488 ARG B CA 1
ATOM 1230 C C . ARG B 1 24 ? 31.28421 83.60798 -16.88063 1.000 69.85109 488 ARG B C 1
ATOM 1231 O O . ARG B 1 24 ? 31.10580 82.47446 -16.40945 1.000 70.42511 488 ARG B O 1
ATOM 1239 N N . ALA B 1 25 ? 30.48402 84.12172 -17.82432 1.000 68.58533 489 ALA B N 1
ATOM 1240 C CA . ALA B 1 25 ? 29.27582 83.40027 -18.21883 1.000 73.01866 489 ALA B CA 1
ATOM 1241 C C . ALA B 1 25 ? 29.60634 82.06187 -18.87913 1.000 74.51379 489 ALA B C 1
ATOM 1242 O O . ALA B 1 25 ? 28.90161 81.06969 -18.66620 1.000 72.35536 489 ALA B O 1
ATOM 1244 N N . ALA B 1 26 ? 30.66581 82.01717 -19.68943 1.000 72.81139 490 ALA B N 1
ATOM 1245 C CA . ALA B 1 26 ? 31.10226 80.76481 -20.29958 1.000 71.61283 490 ALA B CA 1
ATOM 1246 C C . ALA B 1 26 ? 31.52945 79.75278 -19.24090 1.000 71.55300 490 ALA B C 1
ATOM 1247 O O . ALA B 1 26 ? 31.15273 78.56877 -19.30977 1.000 69.55038 490 ALA B O 1
ATOM 1249 N N . ILE B 1 27 ? 32.27554 80.20622 -18.22469 1.000 69.19982 491 ILE B N 1
ATOM 1250 C CA . ILE B 1 27 ? 32.66313 79.29369 -17.15249 1.000 69.46458 491 ILE B CA 1
ATOM 1251 C C . ILE B 1 27 ? 31.42082 78.74793 -16.45468 1.000 71.84553 491 ILE B C 1
ATOM 1252 O O . ILE B 1 27 ? 31.28179 77.53165 -16.25007 1.000 74.83049 491 ILE B O 1
ATOM 1257 N N . LEU B 1 28 ? 30.47332 79.63252 -16.14382 1.000 71.13263 492 LEU B N 1
ATOM 1258 C CA . LEU B 1 28 ? 29.23446 79.20127 -15.50052 1.000 71.89623 492 LEU B CA 1
ATOM 1259 C C . LEU B 1 28 ? 28.47100 78.20504 -16.36659 1.000 73.92021 492 LEU B C 1
ATOM 1260 O O . LEU B 1 28 ? 27.91994 77.22119 -15.85881 1.000 77.74399 492 LEU B O 1
ATOM 1265 N N . GLN B 1 29 ? 28.42977 78.44483 -17.67573 1.000 74.44650 493 GLN B N 1
ATOM 1266 C CA . GLN B 1 29 ? 27.69274 77.56208 -18.57356 1.000 76.56527 493 GLN B CA 1
ATOM 1267 C C . GLN B 1 29 ? 28.28278 76.16491 -18.52200 1.000 72.39458 493 GLN B C 1
ATOM 1268 O O . GLN B 1 29 ? 27.55355 75.16198 -18.53784 1.000 78.04493 493 GLN B O 1
ATOM 1274 N N . THR B 1 30 ? 29.61368 76.08896 -18.49377 1.000 70.08441 494 THR B N 1
ATOM 1275 C CA . THR B 1 30 ? 30.27324 74.79295 -18.40091 1.000 74.16717 494 THR B CA 1
ATOM 1276 C C . THR B 1 30 ? 30.00094 74.12567 -17.05327 1.000 79.28145 494 THR B C 1
ATOM 1277 O O . THR B 1 30 ? 29.74836 72.91039 -16.99864 1.000 82.07328 494 THR B O 1
ATOM 1281 N N . GLU B 1 31 ? 30.00701 74.89740 -15.95679 1.000 76.78257 495 GLU B N 1
ATOM 1282 C CA . GLU B 1 31 ? 29.60584 74.30473 -14.67880 1.000 74.90962 495 GLU B CA 1
ATOM 1283 C C . GLU B 1 31 ? 28.22793 73.66499 -14.80781 1.000 73.67641 495 GLU B C 1
ATOM 1284 O O . GLU B 1 31 ? 28.03112 72.50852 -14.43915 1.000 71.20355 495 GLU B O 1
ATOM 1290 N N . VAL B 1 32 ? 27.27061 74.41414 -15.35369 1.000 74.55082 496 VAL B N 1
ATOM 1291 C CA . VAL B 1 32 ? 25.88116 73.96472 -15.40235 1.000 71.60585 496 VAL B CA 1
ATOM 1292 C C . VAL B 1 32 ? 25.75225 72.66675 -16.17424 1.000 78.67990 496 VAL B C 1
ATOM 1293 O O . VAL B 1 32 ? 25.12996 71.70882 -15.69716 1.000 83.65745 496 VAL B O 1
ATOM 1297 N N . ASP B 1 33 ? 26.26228 72.62530 -17.40901 1.000 88.79340 497 ASP B N 1
ATOM 1298 C CA . ASP B 1 33 ? 26.04142 71.39343 -18.17998 1.000 90.27196 497 ASP B CA 1
ATOM 1299 C C . ASP B 1 33 ? 26.85919 70.20650 -17.63443 1.000 83.95571 497 ASP B C 1
ATOM 1300 O O . ASP B 1 33 ? 26.39911 69.05499 -17.71933 1.000 83.25205 497 ASP B O 1
ATOM 1305 N N . ALA B 1 34 ? 28.01547 70.45128 -17.00422 1.000 84.41098 498 ALA B N 1
ATOM 1306 C CA . ALA B 1 34 ? 28.67608 69.36714 -16.27854 1.000 82.81098 498 ALA B CA 1
ATOM 1307 C C . ALA B 1 34 ? 27.81362 68.88707 -15.10851 1.000 80.23819 498 ALA B C 1
ATOM 1308 O O . ALA B 1 34 ? 27.72334 67.68120 -14.83378 1.000 79.76871 498 ALA B O 1
ATOM 1310 N N . LEU B 1 35 ? 27.18040 69.82664 -14.40416 1.000 76.88090 499 LEU B N 1
ATOM 1311 C CA . LEU B 1 35 ? 26.32336 69.49410 -13.27707 1.000 72.76449 499 LEU B CA 1
ATOM 1312 C C . LEU B 1 35 ? 25.11017 68.71832 -13.75090 1.000 74.39262 499 LEU B C 1
ATOM 1313 O O . LEU B 1 35 ? 24.59752 67.83943 -13.04168 1.000 75.14952 499 LEU B O 1
ATOM 1318 N N . ARG B 1 36 ? 24.63422 69.03621 -14.94840 1.000 72.35808 500 ARG B N 1
ATOM 1319 C CA . ARG B 1 36 ? 23.54261 68.26127 -15.52581 1.000 78.55045 500 ARG B CA 1
ATOM 1320 C C . ARG B 1 36 ? 23.98961 66.82807 -15.84411 1.000 80.48313 500 ARG B C 1
ATOM 1321 O O . ARG B 1 36 ? 23.21461 65.87354 -15.64539 1.000 81.62458 500 ARG B O 1
ATOM 1329 N N . LEU B 1 37 ? 25.23577 66.65005 -16.32246 1.000 86.11849 501 LEU B N 1
ATOM 1330 C CA . LEU B 1 37 ? 25.77878 65.29359 -16.44111 1.000 85.18404 501 LEU B CA 1
ATOM 1331 C C . LEU B 1 37 ? 25.70161 64.53511 -15.12665 1.000 83.92800 501 LEU B C 1
ATOM 1332 O O . LEU B 1 37 ? 25.18691 63.40368 -15.06991 1.000 83.26554 501 LEU B O 1
ATOM 1337 N N . ARG B 1 38 ? 26.28737 65.12320 -14.07442 1.000 73.19251 502 ARG B N 1
ATOM 1338 C CA . ARG B 1 38 ? 26.37529 64.39442 -12.81390 1.000 69.34454 502 ARG B CA 1
ATOM 1339 C C . ARG B 1 38 ? 24.97705 64.03781 -12.30206 1.000 69.56582 502 ARG B C 1
ATOM 1340 O O . ARG B 1 38 ? 24.74846 62.90179 -11.86863 1.000 70.55792 502 ARG B O 1
ATOM 1348 N N . LEU B 1 39 ? 24.00441 64.96123 -12.42752 1.000 71.17333 503 LEU B N 1
ATOM 1349 C CA . LEU B 1 39 ? 22.62812 64.64977 -12.00982 1.000 69.46475 503 LEU B CA 1
ATOM 1350 C C . LEU B 1 39 ? 21.99545 63.50255 -12.78496 1.000 65.77840 503 LEU B C 1
ATOM 1351 O O . LEU B 1 39 ? 21.31118 62.67326 -12.18486 1.000 66.95660 503 LEU B O 1
ATOM 1356 N N . GLU B 1 40 ? 22.18398 63.43294 -14.10567 1.000 72.58584 504 GLU B N 1
ATOM 1357 C CA . GLU B 1 40 ? 21.61038 62.31528 -14.86378 1.000 72.78078 504 GLU B CA 1
ATOM 1358 C C . GLU B 1 40 ? 22.27837 60.97959 -14.53044 1.000 65.13107 504 GLU B C 1
ATOM 1359 O O . GLU B 1 40 ? 21.59781 59.94653 -14.42274 1.000 57.67450 504 GLU B O 1
ATOM 1365 N N . GLU B 1 41 ? 23.60752 60.97293 -14.36402 1.000 66.10425 505 GLU B N 1
ATOM 1366 C CA . GLU B 1 41 ? 24.26893 59.73913 -13.95107 1.000 62.46739 505 GLU B CA 1
ATOM 1367 C C . GLU B 1 41 ? 23.75196 59.26844 -12.60081 1.000 65.47082 505 GLU B C 1
ATOM 1368 O O . GLU B 1 41 ? 23.55368 58.06129 -12.38943 1.000 68.20253 505 GLU B O 1
ATOM 1374 N N . LYS B 1 42 ? 23.54421 60.20148 -11.66285 1.000 64.41602 506 LYS B N 1
ATOM 1375 C CA . LYS B 1 42 ? 22.99157 59.82036 -10.36612 1.000 60.61163 506 LYS B CA 1
ATOM 1376 C C . LYS B 1 42 ? 21.54499 59.37401 -10.46895 1.000 57.30773 506 LYS B C 1
ATOM 1377 O O . LYS B 1 42 ? 21.12039 58.50322 -9.71303 1.000 57.27136 506 LYS B O 1
ATOM 1383 N N . GLU B 1 43 ? 20.74652 60.00066 -11.32864 1.000 57.45269 507 GLU B N 1
ATOM 1384 C CA . GLU B 1 43 ? 19.37982 59.52302 -11.49551 1.000 62.20647 507 GLU B CA 1
ATOM 1385 C C . GLU B 1 43 ? 19.38792 58.05623 -11.92540 1.000 63.71667 507 GLU B C 1
ATOM 1386 O O . GLU B 1 43 ? 18.66239 57.21940 -11.36206 1.000 59.02419 507 GLU B O 1
ATOM 1392 N N . THR B 1 44 ? 20.26288 57.71906 -12.87858 1.000 67.26435 508 THR B N 1
ATOM 1393 C CA . THR B 1 44 ? 20.36569 56.33809 -13.34849 1.000 66.30973 508 THR B CA 1
ATOM 1394 C C . THR B 1 44 ? 20.83974 55.40237 -12.23933 1.000 60.42249 508 THR B C 1
ATOM 1395 O O . THR B 1 44 ? 20.32877 54.27728 -12.09542 1.000 59.58834 508 THR B O 1
ATOM 1399 N N . MET B 1 45 ? 21.84873 55.82733 -11.47435 1.000 56.18410 509 MET B N 1
ATOM 1400 C CA . MET B 1 45 ? 22.29783 55.02212 -10.34344 1.000 56.63858 509 MET B CA 1
ATOM 1401 C C . MET B 1 45 ? 21.19018 54.81853 -9.31643 1.000 56.73874 509 MET B C 1
ATOM 1402 O O . MET B 1 45 ? 21.00765 53.70843 -8.80021 1.000 57.27274 509 MET B O 1
ATOM 1407 N N . LEU B 1 46 ? 20.47299 55.88776 -8.96989 1.000 55.01212 510 LEU B N 1
ATOM 1408 C CA . LEU B 1 46 ? 19.39733 55.75873 -8.00180 1.000 55.04579 510 LEU B CA 1
ATOM 1409 C C . LEU B 1 46 ? 18.39233 54.74738 -8.49957 1.000 54.62388 510 LEU B C 1
ATOM 1410 O O . LEU B 1 46 ? 17.88178 53.92234 -7.73025 1.000 55.43963 510 LEU B O 1
ATOM 1415 N N . ASN B 1 47 ? 18.12514 54.78144 -9.80092 1.000 54.99743 511 ASN B N 1
ATOM 1416 C CA . ASN B 1 47 ? 17.19732 53.83019 -10.38560 1.000 56.93622 511 ASN B CA 1
ATOM 1417 C C . ASN B 1 47 ? 17.69861 52.39561 -10.22348 1.000 57.89896 511 ASN B C 1
ATOM 1418 O O . ASN B 1 47 ? 16.94307 51.51028 -9.77694 1.000 55.26332 511 ASN B O 1
ATOM 1423 N N . LYS B 1 48 ? 18.98345 52.15266 -10.55535 1.000 53.85070 512 LYS B N 1
ATOM 1424 C CA . LYS B 1 48 ? 19.56182 50.81552 -10.36958 1.000 52.56196 512 LYS B CA 1
ATOM 1425 C C . LYS B 1 48 ? 19.43187 50.34369 -8.92387 1.000 55.09766 512 LYS B C 1
ATOM 1426 O O . LYS B 1 48 ? 19.06135 49.18728 -8.67365 1.000 57.56338 512 LYS B O 1
ATOM 1432 N N . LYS B 1 49 ? 19.69479 51.23678 -7.95998 1.000 54.35213 513 LYS B N 1
ATOM 1433 C CA . LYS B 1 49 ? 19.62054 50.85904 -6.54880 1.000 53.31140 513 LYS B CA 1
ATOM 1434 C C . LYS B 1 49 ? 18.19342 50.51475 -6.13693 1.000 53.68564 513 LYS B C 1
ATOM 1435 O O . LYS B 1 49 ? 17.94943 49.48595 -5.47935 1.000 50.36677 513 LYS B O 1
ATOM 1441 N N . THR B 1 50 ? 17.23600 51.35711 -6.53638 1.000 53.15068 514 THR B N 1
ATOM 1442 C CA . THR B 1 50 ? 15.83144 51.08165 -6.25414 1.000 54.35758 514 THR B CA 1
ATOM 1443 C C . THR B 1 50 ? 15.43746 49.70497 -6.76202 1.000 53.85760 514 THR B C 1
ATOM 1444 O O . THR B 1 50 ? 14.67416 48.97483 -6.11006 1.000 53.55225 514 THR B O 1
ATOM 1448 N N . LYS B 1 51 ? 15.93838 49.34142 -7.94426 1.000 55.63547 515 LYS B N 1
ATOM 1449 C CA . LYS B 1 51 ? 15.57004 48.05346 -8.51832 1.000 59.75971 515 LYS B CA 1
ATOM 1450 C C . LYS B 1 51 ? 16.19796 46.88954 -7.74731 1.000 56.77202 515 LYS B C 1
ATOM 1451 O O . LYS B 1 51 ? 15.52561 45.87723 -7.49164 1.000 49.50874 515 LYS B O 1
ATOM 1457 N N . GLN B 1 52 ? 17.48264 47.01314 -7.37210 1.000 54.69326 516 GLN B N 1
ATOM 1458 C CA . GLN B 1 52 ? 18.10301 45.98647 -6.53542 1.000 50.29078 516 GLN B CA 1
ATOM 1459 C C . GLN B 1 52 ? 17.34293 45.80769 -5.23204 1.000 50.20350 516 GLN B C 1
ATOM 1460 O O . GLN B 1 52 ? 17.13119 44.68451 -4.77443 1.000 49.97582 516 GLN B O 1
ATOM 1466 N N . ILE B 1 53 ? 16.96589 46.91156 -4.59025 1.000 52.20674 517 ILE B N 1
ATOM 1467 C CA . ILE B 1 53 ? 16.24500 46.80343 -3.32543 1.000 50.51163 517 ILE B CA 1
ATOM 1468 C C . ILE B 1 53 ? 14.90923 46.11047 -3.54485 1.000 50.15691 517 ILE B C 1
ATOM 1469 O O . ILE B 1 53 ? 14.44387 45.34099 -2.69373 1.000 51.38459 517 ILE B O 1
ATOM 1474 N N . GLN B 1 54 ? 14.23866 46.42714 -4.65759 1.000 49.27318 518 GLN B N 1
ATOM 1475 C CA . GLN B 1 54 ? 12.98169 45.76221 -4.99519 1.000 53.40493 518 GLN B CA 1
ATOM 1476 C C . GLN B 1 54 ? 13.16559 44.23530 -5.10465 1.000 58.27242 518 GLN B C 1
ATOM 1477 O O . GLN B 1 54 ? 12.49654 43.44783 -4.39456 1.000 51.67914 518 GLN B O 1
ATOM 1483 N N . ASP B 1 55 ? 14.12980 43.80484 -5.93477 1.000 54.32319 519 ASP B N 1
ATOM 1484 C CA . ASP B 1 55 ? 14.39820 42.37551 -6.08410 1.000 54.52281 519 ASP B CA 1
ATOM 1485 C C . ASP B 1 55 ? 14.74496 41.74473 -4.74695 1.000 52.37242 519 ASP B C 1
ATOM 1486 O O . ASP B 1 55 ? 14.25290 40.65928 -4.41004 1.000 53.87181 519 ASP B O 1
ATOM 1491 N N . MET B 1 56 ? 15.56957 42.42860 -3.96150 1.000 48.87338 520 MET B N 1
ATOM 1492 C CA . MET B 1 56 ? 16.04222 41.85834 -2.71332 1.000 51.62001 520 MET B CA 1
ATOM 1493 C C . MET B 1 56 ? 14.92467 41.73973 -1.68796 1.000 51.55806 520 MET B C 1
ATOM 1494 O O . MET B 1 56 ? 14.89818 40.77324 -0.91145 1.000 51.12189 520 MET B O 1
ATOM 1499 N N . ALA B 1 57 ? 13.98085 42.69356 -1.67556 1.000 51.24094 521 ALA B N 1
ATOM 1500 C CA . ALA B 1 57 ? 12.80438 42.54692 -0.81412 1.000 55.88492 521 ALA B CA 1
ATOM 1501 C C . ALA B 1 57 ? 11.95315 41.34213 -1.20166 1.000 52.01946 521 ALA B C 1
ATOM 1502 O O . ALA B 1 57 ? 11.42492 40.66891 -0.30349 1.000 50.64603 521 ALA B O 1
ATOM 1504 N N . GLU B 1 58 ? 11.84941 41.03139 -2.50135 1.000 50.95982 522 GLU B N 1
ATOM 1505 C CA . GLU B 1 58 ? 11.12675 39.82968 -2.89285 1.000 52.56896 522 GLU B CA 1
ATOM 1506 C C . GLU B 1 58 ? 11.84914 38.55881 -2.48583 1.000 51.57823 522 GLU B C 1
ATOM 1507 O O . GLU B 1 58 ? 11.19858 37.62619 -2.00462 1.000 47.74989 522 GLU B O 1
ATOM 1513 N N . GLU B 1 59 ? 13.16302 38.46435 -2.73648 1.000 48.93631 523 GLU B N 1
ATOM 1514 C CA . GLU B 1 59 ? 13.91606 37.30965 -2.23890 1.000 46.98857 523 GLU B CA 1
ATOM 1515 C C . GLU B 1 59 ? 13.72036 37.14664 -0.74039 1.000 45.89221 523 GLU B C 1
ATOM 1516 O O . GLU B 1 59 ? 13.60300 36.02278 -0.22889 1.000 52.58220 523 GLU B O 1
ATOM 1522 N N . LYS B 1 60 ? 13.66148 38.26372 -0.01667 1.000 48.05855 524 LYS B N 1
ATOM 1523 C CA . LYS B 1 60 ? 13.46502 38.20307 1.42899 1.000 47.03598 524 LYS B CA 1
ATOM 1524 C C . LYS B 1 60 ? 12.10332 37.62213 1.78285 1.000 50.83203 524 LYS B C 1
ATOM 1525 O O . LYS B 1 60 ? 11.99337 36.76176 2.67857 1.000 46.36718 524 LYS B O 1
ATOM 1531 N N . GLY B 1 61 ? 11.05786 38.04837 1.05947 1.000 45.30721 525 GLY B N 1
ATOM 1532 C CA . GLY B 1 61 ? 9.73244 37.51508 1.31179 1.000 43.26167 525 GLY B CA 1
ATOM 1533 C C . GLY B 1 61 ? 9.65672 36.00540 1.13919 1.000 48.65442 525 GLY B C 1
ATOM 1534 O O . GLY B 1 61 ? 9.14086 35.29217 2.00584 1.000 47.86765 525 GLY B O 1
ATOM 1535 N N . THR B 1 62 ? 10.20910 35.50506 0.02180 1.000 49.56090 526 THR B N 1
ATOM 1536 C CA . THR B 1 62 ? 10.13712 34.06304 -0.23372 1.000 46.32181 526 THR B CA 1
ATOM 1537 C C . THR B 1 62 ? 11.03694 33.26727 0.70608 1.000 47.03796 526 THR B C 1
ATOM 1538 O O . THR B 1 62 ? 10.70683 32.13281 1.08220 1.000 46.73684 526 THR B O 1
ATOM 1542 N N . GLN B 1 63 ? 12.20429 33.80743 1.06370 1.000 48.73374 527 GLN B N 1
ATOM 1543 C CA . GLN B 1 63 ? 13.00543 33.07514 2.03536 1.000 47.41836 527 GLN B CA 1
ATOM 1544 C C . GLN B 1 63 ? 12.33512 33.05367 3.40369 1.000 49.04009 527 GLN B C 1
ATOM 1545 O O . GLN B 1 63 ? 12.42738 32.04864 4.12048 1.000 48.62417 527 GLN B O 1
ATOM 1551 N N . ALA B 1 64 ? 11.63077 34.12806 3.77245 1.000 52.65022 528 ALA B N 1
ATOM 1552 C CA . ALA B 1 64 ? 10.79891 34.08960 4.97064 1.000 44.41553 528 ALA B CA 1
ATOM 1553 C C . ALA B 1 64 ? 9.71774 33.01669 4.86488 1.000 46.57201 528 ALA B C 1
ATOM 1554 O O . ALA B 1 64 ? 9.37162 32.37743 5.86557 1.000 50.57948 528 ALA B O 1
ATOM 1556 N N . GLY B 1 65 ? 9.13149 32.84063 3.67769 1.000 44.55112 529 GLY B N 1
ATOM 1557 C CA . GLY B 1 65 ? 8.14535 31.77693 3.51442 1.000 48.14073 529 GLY B CA 1
ATOM 1558 C C . GLY B 1 65 ? 8.73270 30.39064 3.71130 1.000 49.53868 529 GLY B C 1
ATOM 1559 O O . GLY B 1 65 ? 8.19519 29.56480 4.46740 1.000 45.71483 529 GLY B O 1
ATOM 1560 N N . GLU B 1 66 ? 9.85965 30.11645 3.03982 1.000 53.29800 530 GLU B N 1
ATOM 1561 C CA . GLU B 1 66 ? 10.59174 28.87296 3.27055 1.000 54.12198 530 GLU B CA 1
ATOM 1562 C C . GLU B 1 66 ? 10.86925 28.65856 4.75670 1.000 53.09142 530 GLU B C 1
ATOM 1563 O O . GLU B 1 66 ? 10.82025 27.52525 5.25868 1.000 53.69044 530 GLU B O 1
ATOM 1569 N N . ILE B 1 67 ? 11.20918 29.73068 5.47041 1.000 50.44340 531 ILE B N 1
ATOM 1570 C CA . ILE B 1 67 ? 11.59131 29.57588 6.87151 1.000 52.37514 531 ILE B CA 1
A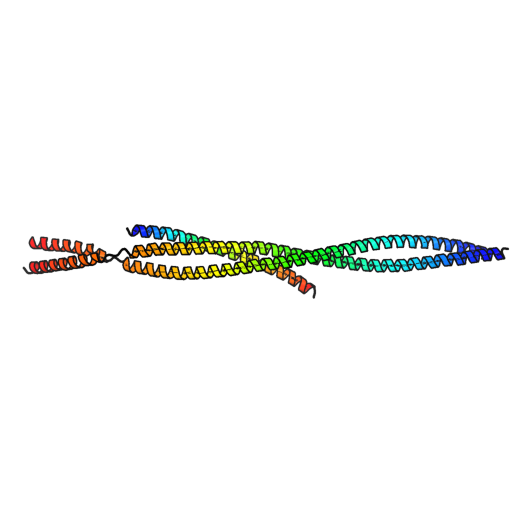TOM 1571 C C . ILE B 1 67 ? 10.38359 29.21385 7.72590 1.000 48.61999 531 ILE B C 1
ATOM 1572 O O . ILE B 1 67 ? 10.46550 28.35032 8.61708 1.000 48.95370 531 ILE B O 1
ATOM 1577 N N . HIS B 1 68 ? 9.24680 29.85471 7.46572 1.000 45.24935 532 HIS B N 1
ATOM 1578 C CA . HIS B 1 68 ? 8.02121 29.46794 8.14429 1.000 47.64748 532 HIS B CA 1
ATOM 1579 C C . HIS B 1 68 ? 7.70403 27.99603 7.88559 1.000 50.24849 532 HIS B C 1
ATOM 1580 O O . HIS B 1 68 ? 7.31770 27.26573 8.80743 1.000 46.33116 532 HIS B O 1
ATOM 1587 N N . ASP B 1 69 ? 7.89441 27.53520 6.62874 1.000 53.80498 533 ASP B N 1
ATOM 1588 C CA . ASP B 1 69 ? 7.58975 26.14397 6.26168 1.000 46.73425 533 ASP B CA 1
ATOM 1589 C C . ASP B 1 69 ? 8.51493 25.13448 6.95242 1.000 44.92886 533 ASP B C 1
ATOM 1590 O O . ASP B 1 69 ? 8.04148 24.10564 7.44502 1.000 44.37296 533 ASP B O 1
ATOM 1595 N N . LEU B 1 70 ? 9.82510 25.40653 7.03759 1.000 49.48923 534 LEU B N 1
ATOM 1596 C CA . LEU B 1 70 ? 10.70552 24.48649 7.77529 1.000 40.54457 534 LEU B CA 1
ATOM 1597 C C . LEU B 1 70 ? 10.39229 24.49677 9.26698 1.000 37.04334 534 LEU B C 1
ATOM 1598 O O . LEU B 1 70 ? 10.47426 23.46240 9.92441 1.000 41.05249 534 LEU B O 1
ATOM 1603 N N . LYS B 1 71 ? 10.05755 25.66341 9.83920 1.000 49.86840 535 LYS B N 1
ATOM 1604 C CA . LYS B 1 71 ? 9.65833 25.69580 11.25358 1.000 46.72751 535 LYS B CA 1
ATOM 1605 C C . LYS B 1 71 ? 8.41846 24.82283 11.50263 1.000 46.61491 535 LYS B C 1
ATOM 1606 O O . LYS B 1 71 ? 8.36357 24.03901 12.47071 1.000 45.29037 535 LYS B O 1
ATOM 1612 N N . ASP B 1 72 ? 7.42144 24.92861 10.61359 1.000 46.21285 536 ASP B N 1
ATOM 1613 C CA . ASP B 1 72 ? 6.24927 24.06464 10.69472 1.000 47.77654 536 ASP B CA 1
ATOM 1614 C C . ASP B 1 72 ? 6.62542 22.58320 10.56832 1.000 45.71134 536 ASP B C 1
ATOM 1615 O O . ASP B 1 72 ? 6.12751 21.74519 11.33286 1.000 43.29629 536 ASP B O 1
ATOM 1620 N N . MET B 1 73 ? 7.49328 22.23687 9.60506 1.000 44.30864 537 MET B N 1
ATOM 1621 C CA . MET B 1 73 ? 7.89351 20.83765 9.46621 1.000 42.03866 537 MET B CA 1
ATOM 1622 C C . MET B 1 73 ? 8.60466 20.31885 10.69232 1.000 41.57526 537 MET B C 1
ATOM 1623 O O . MET B 1 73 ? 8.47921 19.13746 11.00694 1.000 41.89240 537 MET B O 1
ATOM 1628 N N . LEU B 1 74 ? 9.41937 21.13770 11.35352 1.000 42.48983 538 LEU B N 1
ATOM 1629 C CA . LEU B 1 74 ? 9.99222 20.63639 12.60134 1.000 46.83984 538 LEU B CA 1
ATOM 1630 C C . LEU B 1 74 ? 8.92116 20.40718 13.65185 1.000 42.56146 538 LEU B C 1
ATOM 1631 O O . LEU B 1 74 ? 8.98801 19.41095 14.38618 1.000 42.24239 538 LEU B O 1
ATOM 1636 N N . ASP B 1 75 ? 7.90997 21.28413 13.71683 1.000 42.57606 539 ASP B N 1
ATOM 1637 C CA . ASP B 1 75 ? 6.82034 21.01597 14.65483 1.000 46.12493 539 ASP B CA 1
ATOM 1638 C C . ASP B 1 75 ? 6.16102 19.66949 14.33008 1.000 42.07708 539 ASP B C 1
ATOM 1639 O O . ASP B 1 75 ? 6.02946 18.78365 15.19789 1.000 37.52228 539 ASP B O 1
ATOM 1644 N N . VAL B 1 76 ? 5.82221 19.46672 13.05397 1.000 39.52712 540 VAL B N 1
ATOM 1645 C CA . VAL B 1 76 ? 5.12318 18.24561 12.64822 1.000 46.52577 540 VAL B CA 1
ATOM 1646 C C . VAL B 1 76 ? 6.01507 17.00137 12.82659 1.000 41.81624 540 VAL B C 1
ATOM 1647 O O . VAL B 1 76 ? 5.55385 15.95976 13.30018 1.000 40.55720 540 VAL B O 1
ATOM 1651 N N . LYS B 1 77 ? 7.30205 17.08991 12.46291 1.000 41.41944 541 LYS B N 1
ATOM 1652 C CA . LYS B 1 77 ? 8.20602 15.95487 12.63297 1.000 41.11953 541 LYS B CA 1
ATOM 1653 C C . LYS B 1 77 ? 8.43347 15.62443 14.09454 1.000 43.42956 541 LYS B C 1
ATOM 1654 O O . LYS B 1 77 ? 8.61222 14.44498 14.42585 1.000 45.80941 541 LYS B O 1
ATOM 1660 N N . GLU B 1 78 ? 8.42403 16.62926 14.98387 1.000 42.08046 542 GLU B N 1
ATOM 1661 C CA . GLU B 1 78 ? 8.46941 16.33212 16.41591 1.000 43.45238 542 GLU B CA 1
ATOM 1662 C C . GLU B 1 78 ? 7.21679 15.58775 16.86501 1.000 41.52636 542 GLU B C 1
ATOM 1663 O O . GLU B 1 78 ? 7.28579 14.67978 17.71096 1.000 43.09211 542 GLU B O 1
ATOM 1669 N N . ARG B 1 79 ? 6.06063 15.96626 16.31187 1.000 42.06244 543 ARG B N 1
ATOM 1670 C CA . ARG B 1 79 ? 4.84122 15.19914 16.55722 1.000 40.76850 543 ARG B CA 1
ATOM 1671 C C . ARG B 1 79 ? 5.02948 13.74156 16.12149 1.000 44.62817 543 ARG B C 1
ATOM 1672 O O . ARG B 1 79 ? 4.65330 12.79864 16.83763 1.000 42.37860 543 ARG B O 1
ATOM 1680 N N . LYS B 1 80 ? 5.58880 13.54550 14.92362 1.000 44.97139 544 LYS B N 1
ATOM 1681 C CA . LYS B 1 80 ? 5.81568 12.19398 14.42949 1.000 40.47962 544 LYS B CA 1
ATOM 1682 C C . LYS B 1 80 ? 6.70933 11.40758 15.37179 1.000 42.75021 544 LYS B C 1
ATOM 1683 O O . LYS B 1 80 ? 6.43775 10.23420 15.66709 1.000 46.36185 544 LYS B O 1
ATOM 1689 N N . VAL B 1 81 ? 7.80834 12.01689 15.81865 1.000 38.48259 545 VAL B N 1
ATOM 1690 C CA . VAL B 1 81 ? 8.71866 11.31534 16.72471 1.000 40.77450 545 VAL B CA 1
ATOM 1691 C C . VAL B 1 81 ? 7.98680 10.87644 17.99187 1.000 45.87959 545 VAL B C 1
ATOM 1692 O O . VAL B 1 81 ? 8.09242 9.72030 18.43133 1.000 50.53403 545 VAL B O 1
ATOM 1696 N N . ASN B 1 82 ? 7.22923 11.78325 18.59873 1.000 46.41959 546 ASN B N 1
ATOM 1697 C CA . ASN B 1 82 ? 6.55620 11.41160 19.83838 1.000 43.81064 546 ASN B CA 1
ATOM 1698 C C . ASN B 1 82 ? 5.50916 10.32780 19.58588 1.000 42.52647 546 ASN B C 1
ATOM 1699 O O . ASN B 1 82 ? 5.31348 9.43863 20.42478 1.000 42.68111 546 ASN B O 1
ATOM 1704 N N . VAL B 1 83 ? 4.81712 10.38199 18.44270 1.000 40.97482 547 VAL B N 1
ATOM 1705 C CA . VAL B 1 83 ? 3.83045 9.34559 18.13644 1.000 41.42103 547 VAL B CA 1
ATOM 1706 C C . VAL B 1 83 ? 4.50793 7.99536 18.00178 1.000 47.14563 547 VAL B C 1
ATOM 1707 O O . VAL B 1 83 ? 4.00806 6.98123 18.50178 1.000 46.23917 547 VAL B O 1
ATOM 1711 N N . LEU B 1 84 ? 5.64054 7.94728 17.29640 1.000 46.56826 548 LEU B N 1
ATOM 1712 C CA . LEU B 1 84 ? 6.37074 6.68802 17.18015 1.000 40.52081 548 LEU B CA 1
ATOM 1713 C C . LEU B 1 84 ? 6.80147 6.18412 18.55085 1.000 41.68823 548 LEU B C 1
ATOM 1714 O O . LEU B 1 84 ? 6.83778 4.96944 18.79074 1.000 41.50504 548 LEU B O 1
ATOM 1719 N N . GLN B 1 85 ? 7.16303 7.10594 19.45869 1.000 37.99284 549 GLN B N 1
ATOM 1720 C CA . GLN B 1 85 ? 7.52642 6.69419 20.81259 1.000 40.24379 549 GLN B CA 1
ATOM 1721 C C . GLN B 1 85 ? 6.35593 6.00948 21.51507 1.000 46.60950 549 GLN B C 1
ATOM 1722 O O . GLN B 1 85 ? 6.52565 4.97927 22.18720 1.000 45.20468 549 GLN B O 1
ATOM 1728 N N . LYS B 1 86 ? 5.16176 6.60255 21.40838 1.000 47.48519 550 LYS B N 1
ATOM 1729 C CA . LYS B 1 86 ? 3.99939 6.01402 22.06750 1.000 41.31327 550 LYS B CA 1
ATOM 1730 C C . LYS B 1 86 ? 3.66320 4.69280 21.40312 1.000 44.37680 550 LYS B C 1
ATOM 1731 O O . LYS B 1 86 ? 3.27714 3.73085 22.08184 1.000 49.74062 550 LYS B O 1
ATOM 1737 N N . LYS B 1 87 ? 3.83268 4.61013 20.07787 1.000 43.66245 551 LYS B N 1
ATOM 1738 C CA . LYS B 1 87 ? 3.62918 3.33451 19.39376 1.000 44.54625 551 LYS B CA 1
ATOM 1739 C C . LYS B 1 87 ? 4.51059 2.26020 20.00952 1.000 43.65358 551 LYS B C 1
ATOM 1740 O O . LYS B 1 87 ? 4.02569 1.19090 20.39601 1.000 45.48104 551 LYS B O 1
ATOM 1746 N N . ILE B 1 88 ? 5.79536 2.57810 20.18786 1.000 42.57604 552 ILE B N 1
ATOM 1747 C CA . ILE B 1 88 ? 6.73145 1.62619 20.77591 1.000 41.29197 552 ILE B CA 1
ATOM 1748 C C . ILE B 1 88 ? 6.28126 1.23179 22.17180 1.000 42.47910 552 ILE B C 1
ATOM 1749 O O . ILE B 1 88 ? 6.24425 0.04255 22.51626 1.000 47.80081 552 ILE B O 1
ATOM 1754 N N . GLU B 1 89 ? 5.90142 2.20762 22.99024 1.000 45.88611 553 GLU B N 1
ATOM 1755 C CA . GLU B 1 89 ? 5.50399 1.87108 24.35992 1.000 46.37685 553 GLU B CA 1
ATOM 1756 C C . GLU B 1 89 ? 4.28547 0.95480 24.35175 1.000 47.70205 553 GLU B C 1
ATOM 1757 O O . GLU B 1 89 ? 4.20770 -0.01402 25.12120 1.000 51.51358 553 GLU B O 1
ATOM 1763 N N . ASN B 1 90 ? 3.33514 1.24985 23.46517 1.000 49.02258 554 ASN B N 1
ATOM 1764 C CA . ASN B 1 90 ? 2.15202 0.42420 23.28554 1.000 45.91129 554 ASN B CA 1
ATOM 1765 C C . ASN B 1 90 ? 2.52228 -1.00575 22.92070 1.000 50.39338 554 ASN B C 1
ATOM 1766 O O . ASN B 1 90 ? 2.02009 -1.96726 23.52506 1.000 47.70414 554 ASN B O 1
ATOM 1771 N N . LEU B 1 91 ? 3.39902 -1.16727 21.92051 1.000 48.82316 555 LEU B N 1
ATOM 1772 C CA . LEU B 1 91 ? 3.76629 -2.50599 21.46105 1.000 44.60654 555 LEU B CA 1
ATOM 1773 C C . LEU B 1 91 ? 4.47009 -3.27663 22.55568 1.000 46.95851 555 LEU B C 1
ATOM 1774 O O . LEU B 1 91 ? 4.26106 -4.48885 22.71511 1.000 47.74335 555 LEU B O 1
ATOM 1779 N N . GLN B 1 92 ? 5.26375 -2.57828 23.36013 1.000 48.95726 556 GLN B N 1
ATOM 1780 C CA . GLN B 1 92 ? 5.92763 -3.23342 24.47889 1.000 49.40085 556 GLN B CA 1
ATOM 1781 C C . GLN B 1 92 ? 4.93118 -3.70474 25.54066 1.000 53.17644 556 GLN B C 1
ATOM 1782 O O . GLN B 1 92 ? 5.04259 -4.84969 26.01368 1.000 57.81490 556 GLN B O 1
ATOM 1788 N N . GLU B 1 93 ? 3.91219 -2.88311 25.88313 1.000 56.02723 557 GLU B N 1
ATOM 1789 C CA . GLU B 1 93 ? 2.81905 -3.41980 26.71423 1.000 58.59164 557 GLU B CA 1
ATOM 1790 C C . GLU B 1 93 ? 2.17499 -4.64117 26.07000 1.000 53.34093 557 GLU B C 1
ATOM 1791 O O . GLU B 1 93 ? 1.82642 -5.59709 26.76571 1.000 60.05538 557 GLU B O 1
ATOM 1797 N N . GLN B 1 94 ? 1.95216 -4.59777 24.75634 1.000 53.51663 558 GLN B N 1
ATOM 1798 C CA . GLN B 1 94 ? 1.33989 -5.72530 24.06613 1.000 49.83423 558 GLN B CA 1
ATOM 1799 C C . GLN B 1 94 ? 2.12661 -7.00275 24.30051 1.000 54.36768 558 GLN B C 1
ATOM 1800 O O . GLN B 1 94 ? 1.54248 -8.05742 24.59671 1.000 50.55964 558 GLN B O 1
ATOM 1806 N N . LEU B 1 95 ? 3.46391 -6.91673 24.19248 1.000 55.14572 559 LEU B N 1
ATOM 1807 C CA . LEU B 1 95 ? 4.31254 -8.09269 24.39894 1.000 49.05687 559 LEU B CA 1
ATOM 1808 C C . LEU B 1 95 ? 4.24615 -8.57500 25.83877 1.000 50.55710 559 LEU B C 1
ATOM 1809 O O . LEU B 1 95 ? 4.12286 -9.78304 26.09286 1.000 54.72224 559 LEU B O 1
ATOM 1814 N N . ARG B 1 96 ? 4.29337 -7.64554 26.79301 1.000 53.39473 560 ARG B N 1
ATOM 1815 C CA . ARG B 1 96 ? 4.14229 -8.03496 28.19572 1.000 54.74204 560 ARG B CA 1
ATOM 1816 C C . ARG B 1 96 ? 2.82383 -8.78399 28.42804 1.000 56.20556 560 ARG B C 1
ATOM 1817 O O . ARG B 1 96 ? 2.78102 -9.79107 29.15016 1.000 52.15952 560 ARG B O 1
ATOM 1825 N N . ASP B 1 97 ? 1.73513 -8.30089 27.82199 1.000 55.64698 561 ASP B N 1
ATOM 1826 C CA . ASP B 1 97 ? 0.43739 -8.94499 27.97920 1.000 54.49709 561 ASP B CA 1
ATOM 1827 C C . ASP B 1 97 ? 0.41208 -10.32350 27.33659 1.000 57.10615 561 ASP B C 1
ATOM 1828 O O . ASP B 1 97 ? -0.18221 -11.24915 27.88899 1.000 58.90707 561 ASP B O 1
ATOM 1833 N N . LYS B 1 98 ? 1.04656 -10.48623 26.16967 1.000 59.87653 562 LYS B N 1
ATOM 1834 C CA . LYS B 1 98 ? 1.08740 -11.80894 25.55732 1.000 58.65385 562 LYS B CA 1
ATOM 1835 C C . LYS B 1 98 ? 1.82364 -12.78111 26.45551 1.000 57.17758 562 LYS B C 1
ATOM 1836 O O . LYS B 1 98 ? 1.43760 -13.94134 26.60306 1.000 59.88640 562 LYS B O 1
ATOM 1842 N N . GLU B 1 99 ? 2.88867 -12.29218 27.05884 1.000 52.00331 563 GLU B N 1
ATOM 1843 C CA . GLU B 1 99 ? 3.74253 -13.10175 27.91427 1.000 54.25239 563 GLU B CA 1
ATOM 1844 C C . GLU B 1 99 ? 3.04504 -13.47780 29.22995 1.000 61.71793 563 GLU B C 1
ATOM 1845 O O . GLU B 1 99 ? 3.17005 -14.62084 29.71740 1.000 64.99471 563 GLU B O 1
ATOM 1851 N N . LYS B 1 100 ? 2.22562 -12.58345 29.76325 1.000 58.63339 564 LYS B N 1
ATOM 1852 C CA . LYS B 1 100 ? 1.37256 -12.97039 30.87639 1.000 56.24976 564 LYS B CA 1
ATOM 1853 C C . LYS B 1 100 ? 0.37563 -14.03413 30.44147 1.000 59.63909 564 LYS B C 1
ATOM 1854 O O . LYS B 1 100 ? 0.22668 -15.06252 31.12026 1.000 65.31929 564 LYS B O 1
ATOM 1860 N N . GLN B 1 101 ? -0.32331 -13.79672 29.32024 1.000 57.03781 565 GLN B N 1
ATOM 1861 C CA . GLN B 1 101 ? -1.32085 -14.73923 28.81790 1.000 63.37060 565 GLN B CA 1
ATOM 1862 C C . GLN B 1 101 ? -0.73730 -16.12847 28.66751 1.000 67.20469 565 GLN B C 1
ATOM 1863 O O . GLN B 1 101 ? -1.40254 -17.13244 28.94513 1.000 66.28026 565 GLN B O 1
ATOM 1869 N N . MET B 1 102 ? 0.48555 -16.20145 28.15393 1.000 64.17694 566 MET B N 1
ATOM 1870 C CA . MET B 1 102 ? 1.14917 -17.48266 27.99708 1.000 64.53605 566 MET B CA 1
ATOM 1871 C C . MET B 1 102 ? 1.54574 -18.11713 29.32574 1.000 64.49899 566 MET B C 1
ATOM 1872 O O . MET B 1 102 ? 1.52642 -19.34604 29.43031 1.000 66.61051 566 MET B O 1
ATOM 1877 N N . SER B 1 103 ? 1.95132 -17.33085 30.33641 1.000 66.15008 567 SER B N 1
ATOM 1878 C CA . SER B 1 103 ? 2.16634 -17.93348 31.65880 1.000 62.90858 567 SER B CA 1
ATOM 1879 C C . SER B 1 103 ? 0.89565 -18.61893 32.15951 1.000 69.63804 567 SER B C 1
ATOM 1880 O O . SER B 1 103 ? 0.92572 -19.76554 32.65036 1.000 68.15197 567 SER B O 1
ATOM 1883 N N . SER B 1 104 ? -0.24141 -17.92833 32.02257 1.000 71.40759 568 SER B N 1
ATOM 1884 C CA . SER B 1 104 ? -1.51032 -18.53271 32.43101 1.000 72.28291 568 SER B CA 1
ATOM 1885 C C . SER B 1 104 ? -1.84063 -19.76135 31.58940 1.000 70.03540 568 SER B C 1
ATOM 1886 O O . SER B 1 104 ? -2.37627 -20.74788 32.10356 1.000 72.02398 568 SER B O 1
ATOM 1889 N N . LEU B 1 105 ? -1.56630 -19.70389 30.28666 1.000 70.01257 569 LEU B N 1
ATOM 1890 C CA . LEU B 1 105 ? -1.84617 -20.84281 29.42321 1.000 70.02946 569 LEU B CA 1
ATOM 1891 C C . LEU B 1 105 ? -0.97364 -22.04060 29.79080 1.000 74.54169 569 LEU B C 1
ATOM 1892 O O . LEU B 1 105 ? -1.40922 -23.18990 29.66619 1.000 75.97702 569 LEU B O 1
ATOM 1897 N N . LYS B 1 106 ? 0.27254 -21.79681 30.20504 1.000 72.23444 570 LYS B N 1
ATOM 1898 C CA . LYS B 1 106 ? 1.13358 -22.88772 30.64884 1.000 70.47835 570 LYS B CA 1
ATOM 1899 C C . LYS B 1 106 ? 0.63219 -23.50961 31.95793 1.000 78.73704 570 LYS B C 1
ATOM 1900 O O . LYS B 1 106 ? 0.59973 -24.73817 32.08374 1.000 82.34976 570 LYS B O 1
ATOM 1906 N N . GLU B 1 107 ? 0.21134 -22.68966 32.93510 1.000 80.56308 571 GLU B N 1
ATOM 1907 C CA . GLU B 1 107 ? -0.39159 -23.24435 34.15837 1.000 78.58544 571 GLU B CA 1
ATOM 1908 C C . GLU B 1 107 ? -1.68522 -23.99399 33.90092 1.000 77.53422 571 GLU B C 1
ATOM 1909 O O . GLU B 1 107 ? -1.97583 -24.98570 34.57638 1.000 85.37307 571 GLU B O 1
ATOM 1915 N N . ARG B 1 108 ? -2.48907 -23.52794 32.95530 1.000 82.52316 572 ARG B N 1
ATOM 1916 C CA . ARG B 1 108 ? -3.68990 -24.27100 32.60369 1.000 85.59194 572 ARG B CA 1
ATOM 1917 C C . ARG B 1 108 ? -3.33308 -25.68743 32.16400 1.000 87.25023 572 ARG B C 1
ATOM 1918 O O . ARG B 1 108 ? -3.96174 -26.66156 32.59157 1.000 87.42475 572 ARG B O 1
ATOM 1926 N N . VAL B 1 109 ? -2.30518 -25.80583 31.32082 1.000 95.43404 573 VAL B N 1
ATOM 1927 C CA . VAL B 1 109 ? -1.86503 -27.09514 30.79601 1.000 98.65829 573 VAL B CA 1
ATOM 1928 C C . VAL B 1 109 ? -1.41450 -28.00732 31.92942 1.000 99.56958 573 VAL B C 1
ATOM 1929 O O . VAL B 1 109 ? -1.68064 -29.21580 31.91007 1.000 103.98772 573 VAL B O 1
ATOM 1933 N N . LYS B 1 110 ? -0.72904 -27.44419 32.93330 1.000 94.19143 574 LYS B N 1
ATOM 1934 C CA . LYS B 1 110 ? -0.28038 -28.23679 34.07729 1.000 94.40913 574 LYS B CA 1
ATOM 1935 C C . LYS B 1 110 ? -1.41237 -29.08663 34.66043 1.000 94.59606 574 LYS B C 1
ATOM 1936 O O . LYS B 1 110 ? -1.16922 -30.21165 35.10794 1.000 93.36889 574 LYS B O 1
ATOM 1942 N N . SER B 1 111 ? -2.64963 -28.58554 34.64567 1.000 99.13407 575 SER B N 1
ATOM 1943 C CA . SER B 1 111 ? -3.80462 -29.33413 35.14768 1.000 96.37305 575 SER B CA 1
ATOM 1944 C C . SER B 1 111 ? -4.10590 -30.50460 34.21338 1.000 101.77989 575 SER B C 1
ATOM 1945 O O . SER B 1 111 ? -4.67883 -30.31554 33.13450 1.000 97.28109 575 SER B O 1
ATOM 1948 N N . LEU B 1 112 ? -3.72954 -31.71907 34.64622 1.000 104.02414 576 LEU B N 1
ATOM 1949 C CA . LEU B 1 112 ? -3.84653 -32.97289 33.89845 1.000 103.46125 576 LEU B CA 1
ATOM 1950 C C . LEU B 1 112 ? -3.97786 -34.13607 34.88710 1.000 113.82401 576 LEU B C 1
ATOM 1951 O O . LEU B 1 112 ? -3.41702 -34.09151 35.98568 1.000 109.46873 576 LEU B O 1
ATOM 1956 N N . GLN B 1 113 ? -4.71255 -35.18800 34.48959 1.000 130.42254 577 GLN B N 1
ATOM 1957 C CA . GLN B 1 113 ? -5.04051 -36.30152 35.38565 1.000 124.59469 577 GLN B CA 1
ATOM 1958 C C . GLN B 1 113 ? -4.95071 -37.65785 34.69283 1.000 122.11352 577 GLN B C 1
ATOM 1959 O O . GLN B 1 113 ? -5.79651 -37.98578 33.85291 1.000 118.43635 577 GLN B O 1
ATOM 1965 N N . ALA B 1 114 ? -3.93718 -38.44894 35.06129 1.000 114.98442 578 ALA B N 1
ATOM 1966 C CA . ALA B 1 114 ? -3.82442 -39.83771 34.62766 1.000 111.26169 578 ALA B CA 1
ATOM 1967 C C . ALA B 1 114 ? -4.58462 -40.78327 35.54851 1.000 108.37507 578 ALA B C 1
ATOM 1968 O O . ALA B 1 114 ? -4.64783 -41.98590 35.26698 1.000 103.06714 578 ALA B O 1
ATOM 1970 N N . ASP B 1 115 ? -5.13600 -40.26537 36.65766 1.000 110.13703 579 ASP B N 1
ATOM 1971 C CA . ASP B 1 115 ? -5.96461 -41.04752 37.57224 1.000 102.21322 579 ASP B CA 1
ATOM 1972 C C . ASP B 1 115 ? -7.39480 -41.26031 37.11191 1.000 100.93222 579 ASP B C 1
ATOM 1973 O O . ASP B 1 115 ? -8.05305 -42.15866 37.63140 1.000 98.87902 579 ASP B O 1
ATOM 1978 N N . THR B 1 116 ? -7.91386 -40.46433 36.18225 1.000 103.87954 580 THR B N 1
ATOM 1979 C CA . THR B 1 116 ? -9.27321 -40.74736 35.73899 1.000 100.78394 580 THR B CA 1
ATOM 1980 C C . THR B 1 116 ? -9.38001 -41.93348 34.77147 1.000 102.40382 580 THR B C 1
ATOM 1981 O O . THR B 1 116 ? -10.45854 -42.52894 34.67830 1.000 100.52087 580 THR B O 1
ATOM 1985 N N . THR B 1 117 ? -8.30756 -42.31819 34.06742 1.000 114.63067 581 THR B N 1
ATOM 1986 C CA . THR B 1 117 ? -8.38192 -43.50695 33.20811 1.000 107.57891 581 THR B CA 1
ATOM 1987 C C . THR B 1 117 ? -8.49555 -44.79397 34.01650 1.000 103.42232 581 THR B C 1
ATOM 1988 O O . THR B 1 117 ? -9.01790 -45.81146 33.52992 1.000 109.94876 581 THR B O 1
ATOM 1992 N N . ASN B 1 118 ? -8.03435 -44.74715 35.26196 1.000 98.51873 582 ASN B N 1
ATOM 1993 C CA . ASN B 1 118 ? -8.00598 -45.92045 36.11719 1.000 94.72912 582 ASN B CA 1
ATOM 1994 C C . ASN B 1 118 ? -9.40410 -46.30473 36.58175 1.000 91.17128 582 ASN B C 1
ATOM 1995 O O . ASN B 1 118 ? -9.80514 -47.47843 36.50545 1.000 90.80682 582 ASN B O 1
ATOM 2000 N N . THR B 1 119 ? -10.17204 -45.30805 37.00522 1.000 86.89795 583 THR B N 1
ATOM 2001 C CA . THR B 1 119 ? -11.56848 -45.51276 37.34261 1.000 84.52240 583 THR B CA 1
ATOM 2002 C C . THR B 1 119 ? -12.37072 -45.91011 36.11461 1.000 81.57917 583 THR B C 1
ATOM 2003 O O . THR B 1 119 ? -13.29319 -46.72113 36.20520 1.000 86.33772 583 THR B O 1
ATOM 2007 N N . ASP B 1 120 ? -12.04290 -45.32740 34.96689 1.000 87.39768 584 ASP B N 1
ATOM 2008 C CA . ASP B 1 120 ? -12.66717 -45.70986 33.71112 1.000 85.90106 584 ASP B CA 1
ATOM 2009 C C . ASP B 1 120 ? -12.56850 -47.20349 33.46274 1.000 82.47101 584 ASP B C 1
ATOM 2010 O O . ASP B 1 120 ? -13.57968 -47.85933 33.20594 1.000 84.61995 584 ASP B O 1
ATOM 2015 N N . THR B 1 121 ? -11.34993 -47.76420 33.53382 1.000 81.86311 585 THR B N 1
ATOM 2016 C CA . THR B 1 121 ? -11.20666 -49.19796 33.26114 1.000 81.40934 585 THR B CA 1
ATOM 2017 C C . THR B 1 121 ? -11.86575 -50.06142 34.34124 1.000 81.36170 585 THR B C 1
ATOM 2018 O O . THR B 1 121 ? -12.53276 -51.05440 34.01597 1.000 77.56972 585 THR B O 1
ATOM 2022 N N . ALA B 1 122 ? -11.70010 -49.71010 35.62705 1.000 81.86911 586 ALA B N 1
ATOM 2023 C CA . ALA B 1 122 ? -12.35751 -50.48230 36.68494 1.000 83.59364 586 ALA B CA 1
ATOM 2024 C C . ALA B 1 122 ? -13.87573 -50.51760 36.48920 1.000 85.89655 586 ALA B C 1
ATOM 2025 O O . ALA B 1 122 ? -14.50168 -51.59471 36.51144 1.000 80.19540 586 ALA B O 1
ATOM 2027 N N . LEU B 1 123 ? -14.48260 -49.33749 36.28914 1.000 80.26941 587 LEU B N 1
ATOM 2028 C CA . LEU B 1 123 ? -15.92106 -49.23773 36.04289 1.000 83.67753 587 LEU B CA 1
ATOM 2029 C C . LEU B 1 123 ? -16.33198 -50.02428 34.80565 1.000 86.29128 587 LEU B C 1
ATOM 2030 O O . LEU B 1 123 ? -17.39919 -50.65067 34.78520 1.000 84.47122 587 LEU B O 1
ATOM 2035 N N . THR B 1 124 ? -15.53311 -49.94297 33.73687 1.000 82.66154 588 THR B N 1
ATOM 2036 C CA . THR B 1 124 ? -15.86723 -50.63456 32.49801 1.000 78.13062 588 THR B CA 1
ATOM 2037 C C . THR B 1 124 ? -15.95430 -52.13676 32.73915 1.000 81.84417 588 THR B C 1
ATOM 2038 O O . THR B 1 124 ? -16.94562 -52.78829 32.36094 1.000 84.71820 588 THR B O 1
ATOM 2042 N N . THR B 1 125 ? -14.91219 -52.70681 33.36279 1.000 82.49210 589 THR B N 1
ATOM 2043 C CA . THR B 1 125 ? -14.90530 -54.15157 33.59073 1.000 80.51878 589 THR B CA 1
ATOM 2044 C C . THR B 1 125 ? -16.06935 -54.55099 34.46802 1.000 86.97314 589 THR B C 1
ATOM 2045 O O . THR B 1 125 ? -16.66504 -55.60811 34.25903 1.000 89.32801 589 THR B O 1
ATOM 2049 N N . LEU B 1 126 ? -16.37347 -53.74472 35.49109 1.000 84.33283 590 LEU B N 1
ATOM 2050 C CA . LEU B 1 126 ? -17.47911 -54.09767 36.37943 1.000 84.38942 590 LEU B CA 1
ATOM 2051 C C . LEU B 1 126 ? -18.83578 -53.99923 35.69615 1.000 83.24163 590 LEU B C 1
ATOM 2052 O O . LEU B 1 126 ? -19.74340 -54.78251 35.99704 1.000 86.16088 590 LEU B O 1
ATOM 2057 N N . GLU B 1 127 ? -19.02008 -53.03689 34.80190 1.000 84.86597 591 GLU B N 1
ATOM 2058 C CA . GLU B 1 127 ? -20.25779 -53.03259 34.03731 1.000 88.47483 591 GLU B CA 1
ATOM 2059 C C . GLU B 1 127 ? -20.38832 -54.30880 33.21652 1.000 93.68285 591 GLU B C 1
ATOM 2060 O O . GLU B 1 127 ? -21.47511 -54.89211 33.10798 1.000 92.08664 591 GLU B O 1
ATOM 2066 N N . GLU B 1 128 ? -19.29481 -54.76072 32.62527 1.000 94.42234 592 GLU B N 1
ATOM 2067 C CA . GLU B 1 128 ? -19.42710 -55.94516 31.79170 1.000 94.60670 592 GLU B CA 1
ATOM 2068 C C . GLU B 1 128 ? -19.42828 -57.23533 32.61345 1.000 96.77910 592 GLU B C 1
ATOM 2069 O O . GLU B 1 128 ? -19.97576 -58.23759 32.15205 1.000 104.46264 592 GLU B O 1
ATOM 2075 N N . ALA B 1 129 ? -18.85361 -57.22446 33.82359 1.000 97.45760 593 ALA B N 1
ATOM 2076 C CA . ALA B 1 129 ? -19.07809 -58.29440 34.80104 1.000 97.54725 593 ALA B CA 1
ATOM 2077 C C . ALA B 1 129 ? -20.54869 -58.36420 35.19989 1.000 101.22835 593 ALA B C 1
ATOM 2078 O O . ALA B 1 129 ? -21.10832 -59.45433 35.39214 1.000 109.01142 593 ALA B O 1
ATOM 2080 N N . LEU B 1 130 ? -21.18748 -57.20621 35.35784 1.000 95.16867 594 LEU B N 1
ATOM 2081 C CA . LEU B 1 130 ? -22.62368 -57.18637 35.59477 1.000 95.90750 594 LEU B CA 1
ATOM 2082 C C . LEU B 1 130 ? -23.37926 -57.71397 34.37935 1.000 101.50288 594 LEU B C 1
ATOM 2083 O O . LEU B 1 130 ? -24.39143 -58.40443 34.52406 1.000 109.23711 594 LEU B O 1
ATOM 2088 N N . ALA B 1 131 ? -22.89871 -57.41127 33.16929 1.000 108.50925 595 ALA B N 1
ATOM 2089 C CA . ALA B 1 131 ? -23.50786 -57.99942 31.97512 1.000 108.44298 595 ALA B CA 1
ATOM 2090 C C . ALA B 1 131 ? -23.38476 -59.52617 31.98395 1.000 115.84547 595 ALA B C 1
ATOM 2091 O O . ALA B 1 131 ? -24.34207 -60.23327 31.65138 1.000 118.15883 595 ALA B O 1
ATOM 2093 N N . ASP B 1 132 ? -22.21301 -60.04877 32.36485 1.000 110.89730 596 ASP B N 1
ATOM 2094 C CA . ASP B 1 132 ? -22.03698 -61.49618 32.51901 1.000 111.30683 596 ASP B CA 1
ATOM 2095 C C . ASP B 1 132 ? -23.06667 -62.07526 33.48899 1.000 115.12698 596 ASP B C 1
ATOM 2096 O O . ASP B 1 132 ? -23.68916 -63.11021 33.22176 1.000 118.11123 596 ASP B O 1
ATOM 2101 N N . LYS B 1 133 ? -23.25337 -61.41482 34.62497 1.000 113.58159 597 LYS B N 1
ATOM 2102 C CA . LYS B 1 133 ? -24.23365 -61.85457 35.60839 1.000 114.70529 597 LYS B CA 1
ATOM 2103 C C . LYS B 1 133 ? -25.64691 -61.81891 35.01981 1.000 121.70958 597 LYS B C 1
ATOM 2104 O O . LYS B 1 133 ? -26.45679 -62.72183 35.27228 1.000 129.20893 597 LYS B O 1
ATOM 2110 N N . GLU B 1 134 ? -25.96458 -60.78691 34.22362 1.000 113.92183 598 GLU B N 1
ATOM 2111 C CA . GLU B 1 134 ? -27.29261 -60.72010 33.61190 1.000 116.60532 598 GLU B CA 1
ATOM 2112 C C . GLU B 1 134 ? -27.49246 -61.80233 32.55677 1.000 126.74717 598 GLU B C 1
ATOM 2113 O O . GLU B 1 134 ? -28.59854 -62.32958 32.40421 1.000 130.54396 598 GLU B O 1
ATOM 2119 N N . ARG B 1 135 ? -26.43674 -62.17267 31.83753 1.000 124.67476 599 ARG B N 1
ATOM 2120 C CA . ARG B 1 135 ? -26.58213 -63.26402 30.87606 1.000 128.68366 599 ARG B CA 1
ATOM 2121 C C . ARG B 1 135 ? -26.87157 -64.58168 31.58809 1.000 136.74174 599 ARG B C 1
ATOM 2122 O O . ARG B 1 135 ? -27.75246 -65.34872 31.15866 1.000 142.95762 599 ARG B O 1
ATOM 2130 N N . THR B 1 136 ? -26.14917 -64.85871 32.68853 1.000 139.74646 600 THR B N 1
ATOM 2131 C CA . THR B 1 136 ? -26.37541 -66.10760 33.42226 1.000 141.70869 600 THR B CA 1
ATOM 2132 C C . THR B 1 136 ? -27.75265 -66.14351 34.08058 1.000 144.26567 600 THR B C 1
ATOM 2133 O O . THR B 1 136 ? -28.31764 -67.21885 34.28331 1.000 147.73660 600 THR B O 1
ATOM 2137 N N . ILE B 1 137 ? -28.26544 -65.00640 34.54089 1.000 153.55718 601 ILE B N 1
ATOM 2138 C CA . ILE B 1 137 ? -29.63349 -64.99347 35.05090 1.000 154.41019 601 ILE B CA 1
ATOM 2139 C C . ILE B 1 137 ? -30.68326 -64.97102 33.93290 1.000 153.34625 601 ILE B C 1
ATOM 2140 O O . ILE B 1 137 ? -31.81812 -65.39709 34.16248 1.000 151.61412 601 ILE B O 1
ATOM 2145 N N . GLU B 1 138 ? -30.34219 -64.49965 32.71976 1.000 146.02881 602 GLU B N 1
ATOM 2146 C CA . GLU B 1 138 ? -31.26318 -64.64857 31.58121 1.000 144.86037 602 GLU B CA 1
ATOM 2147 C C . GLU B 1 138 ? -31.40990 -66.11105 31.18031 1.000 146.18721 602 GLU B C 1
ATOM 2148 O O . GLU B 1 138 ? -32.49536 -66.54599 30.75299 1.000 141.95778 602 GLU B O 1
ATOM 2154 N N . ARG B 1 139 ? -30.32426 -66.87335 31.36182 1.000 151.52561 603 ARG B N 1
ATOM 2155 C CA . ARG B 1 139 ? -30.28819 -68.26466 30.91530 1.000 152.25075 603 ARG B CA 1
ATOM 2156 C C . ARG B 1 139 ? -31.41105 -69.09904 31.52354 1.000 155.14207 603 ARG B C 1
ATOM 2157 O O . ARG B 1 139 ? -31.91717 -70.01659 30.86877 1.000 155.76853 603 ARG B O 1
ATOM 2165 N N . LEU B 1 140 ? -31.80770 -68.83060 32.76654 1.000 146.82485 604 LEU B N 1
ATOM 2166 C CA . LEU B 1 140 ? -32.84388 -69.69695 33.32974 1.000 143.79501 604 LEU B CA 1
ATOM 2167 C C . LEU B 1 140 ? -34.21984 -69.23068 32.84711 1.000 139.34687 604 LEU B C 1
ATOM 2168 O O . LEU B 1 140 ? -34.64928 -68.11326 33.13805 1.000 132.85277 604 LEU B O 1
ATOM 2173 N N . ILE C 2 12 ? -9.76566 -25.53327 39.64987 1.000 115.24672 3690 ILE C N 1
ATOM 2174 C CA . ILE C 2 12 ? -9.48958 -24.11853 39.85880 1.000 116.72871 3690 ILE C CA 1
ATOM 2175 C C . ILE C 2 12 ? -9.06259 -23.47488 38.53784 1.000 117.65590 3690 ILE C C 1
ATOM 2176 O O . ILE C 2 12 ? -8.44086 -22.41156 38.51043 1.000 117.72995 3690 ILE C O 1
ATOM 2181 N N . LEU C 2 13 ? -9.40788 -24.13979 37.43635 1.000 118.74435 3691 LEU C N 1
ATOM 2182 C CA . LEU C 2 13 ? -8.97788 -23.69349 36.11350 1.000 118.72373 3691 LEU C CA 1
ATOM 2183 C C . LEU C 2 13 ? -9.76309 -22.45923 35.66621 1.000 120.55956 3691 LEU C C 1
ATOM 2184 O O . LEU C 2 13 ? -9.23680 -21.61834 34.91459 1.000 120.61555 3691 LEU C O 1
ATOM 2189 N N . GLN C 2 14 ? -11.01279 -22.33732 36.12929 1.000 116.78795 3692 GLN C N 1
ATOM 2190 C CA . GLN C 2 14 ? -11.84665 -21.17243 35.83983 1.000 117.18022 3692 GLN C CA 1
ATOM 2191 C C . GLN C 2 14 ? -11.18235 -19.87679 36.29309 1.000 113.92166 3692 GLN C C 1
ATOM 2192 O O . GLN C 2 14 ? -11.38249 -18.81954 35.67654 1.000 114.54590 3692 GLN C O 1
ATOM 2198 N N . ASP C 2 15 ? -10.40666 -19.93996 37.37853 1.000 113.83120 3693 ASP C N 1
ATOM 2199 C CA . ASP C 2 15 ? -9.62889 -18.79013 37.82359 1.000 111.27475 3693 ASP C CA 1
ATOM 2200 C C . ASP C 2 15 ? -8.63261 -18.36614 36.75127 1.000 114.97678 3693 ASP C C 1
ATOM 2201 O O . ASP C 2 15 ? -8.57332 -17.18754 36.36323 1.000 111.95312 3693 ASP C O 1
ATOM 2206 N N . ILE C 2 16 ? -7.83746 -19.32514 36.25527 1.000 115.11015 3694 ILE C N 1
ATOM 2207 C CA . ILE C 2 16 ? -6.91217 -19.05430 35.15717 1.000 111.95851 3694 ILE C CA 1
ATOM 2208 C C . ILE C 2 16 ? -7.65371 -18.45523 33.96898 1.000 107.88753 3694 ILE C C 1
ATOM 2209 O O . ILE C 2 16 ? -7.12562 -17.57921 33.27269 1.000 105.34859 3694 ILE C O 1
ATOM 2214 N N . ASP C 2 17 ? -8.90152 -18.88351 33.74102 1.000 111.29287 3695 ASP C N 1
ATOM 2215 C CA . ASP C 2 17 ? -9.67609 -18.33667 32.62563 1.000 108.23623 3695 ASP C CA 1
ATOM 2216 C C . ASP C 2 17 ? -10.01416 -16.86799 32.83286 1.000 105.54044 3695 ASP C C 1
ATOM 2217 O O . ASP C 2 17 ? -9.91070 -16.06675 31.89955 1.000 101.01106 3695 ASP C O 1
ATOM 2222 N N . ARG C 2 18 ? -10.50194 -16.50969 34.02338 1.000 105.49586 3696 ARG C N 1
ATOM 2223 C CA . ARG C 2 18 ? -10.84319 -15.10542 34.25020 1.000 106.65621 3696 ARG C CA 1
ATOM 2224 C C . ARG C 2 18 ? -9.59188 -14.22620 34.20432 1.000 104.60553 3696 ARG C C 1
ATOM 2225 O O . ARG C 2 18 ? -9.66121 -13.06810 33.76557 1.000 99.20681 3696 ARG C O 1
ATOM 2233 N N . GLU C 2 19 ? -8.42954 -14.78068 34.58035 1.000 112.80472 3697 GLU C N 1
ATOM 2234 C CA . GLU C 2 19 ? -7.16912 -14.05237 34.39994 1.000 105.73038 3697 GLU C CA 1
ATOM 2235 C C . GLU C 2 19 ? -6.84493 -13.83731 32.91932 1.000 99.20409 3697 GLU C C 1
ATOM 2236 O O . GLU C 2 19 ? -6.44587 -12.73000 32.50842 1.000 93.57625 3697 GLU C O 1
ATOM 2242 N N . LEU C 2 20 ? -7.02360 -14.87961 32.10191 1.000 96.68149 3698 LEU C N 1
ATOM 2243 C CA . LEU C 2 20 ? -6.83452 -14.73259 30.66134 1.000 93.59395 3698 LEU C CA 1
ATOM 2244 C C . LEU C 2 20 ? -7.80213 -13.70388 30.07459 1.000 92.30099 3698 LEU C C 1
ATOM 2245 O O . LEU C 2 20 ? -7.40851 -12.87603 29.23921 1.000 89.53200 3698 LEU C O 1
ATOM 2250 N N . ASP C 2 21 ? -9.07169 -13.74152 30.49903 1.000 91.46679 3699 ASP C N 1
ATOM 2251 C CA . ASP C 2 21 ? -10.06473 -12.78524 30.00752 1.000 86.60038 3699 ASP C CA 1
ATOM 2252 C C . ASP C 2 21 ? -9.68656 -11.35052 30.37870 1.000 86.03444 3699 ASP C C 1
ATOM 2253 O O . ASP C 2 21 ? -9.85147 -10.42830 29.56651 1.000 83.94629 3699 ASP C O 1
ATOM 2258 N N . LEU C 2 22 ? -9.14373 -11.15187 31.58917 1.000 86.74055 3700 LEU C N 1
ATOM 2259 C CA . LEU C 2 22 ? -8.73370 -9.81982 32.03697 1.000 83.26318 3700 LEU C CA 1
ATOM 2260 C C . LEU C 2 22 ? -7.60704 -9.28318 31.14170 1.000 84.11492 3700 LEU C C 1
ATOM 2261 O O . LEU C 2 22 ? -7.66137 -8.14228 30.63980 1.000 80.60012 3700 LEU C O 1
ATOM 2266 N N . VAL C 2 23 ? -6.58176 -10.12013 30.90769 1.000 87.38963 3701 VAL C N 1
ATOM 2267 C CA . VAL C 2 23 ? -5.43220 -9.70857 30.08947 1.000 88.75269 3701 VAL C CA 1
ATOM 2268 C C . VAL C 2 23 ? -5.82621 -9.51296 28.61879 1.000 81.57442 3701 VAL C C 1
ATOM 2269 O O . VAL C 2 23 ? -5.26101 -8.65522 27.92376 1.000 77.38421 3701 VAL C O 1
ATOM 2273 N N . GLU C 2 24 ? -6.80777 -10.27795 28.12756 1.000 79.17493 3702 GLU C N 1
ATOM 2274 C CA . GLU C 2 24 ? -7.26133 -10.12085 26.74804 1.000 78.60489 3702 GLU C CA 1
ATOM 2275 C C . GLU C 2 24 ? -8.05133 -8.82452 26.56000 1.000 73.70523 3702 GLU C C 1
ATOM 2276 O O . GLU C 2 24 ? -7.92395 -8.15110 25.52686 1.000 69.89041 3702 GLU C O 1
ATOM 2282 N N . ARG C 2 25 ? -8.88584 -8.46425 27.53844 1.000 78.30670 3703 ARG C N 1
ATOM 2283 C CA . ARG C 2 25 ? -9.47056 -7.12617 27.54139 1.000 75.74345 3703 ARG C CA 1
ATOM 2284 C C . ARG C 2 25 ? -8.38609 -6.06744 27.40862 1.000 68.91908 3703 ARG C C 1
ATOM 2285 O O . ARG C 2 25 ? -8.49540 -5.14989 26.57944 1.000 67.94516 3703 ARG C O 1
ATOM 2293 N N . GLU C 2 26 ? -7.32829 -6.18089 28.22423 1.000 71.24143 3704 GLU C N 1
ATOM 2294 C CA . GLU C 2 26 ? -6.28600 -5.15366 28.18368 1.000 73.72685 3704 GLU C CA 1
ATOM 2295 C C . GLU C 2 26 ? -5.60888 -5.09082 26.80880 1.000 73.66228 3704 GLU C C 1
ATOM 2296 O O . GLU C 2 26 ? -5.34843 -3.99127 26.28294 1.000 69.24556 3704 GLU C O 1
ATOM 2302 N N . SER C 2 27 ? -5.33785 -6.25955 26.19570 1.000 69.10803 3705 SER C N 1
ATOM 2303 C CA . SER C 2 27 ? -4.61548 -6.25589 24.92249 1.000 62.83226 3705 SER C CA 1
ATOM 2304 C C . SER C 2 27 ? -5.50356 -5.76918 23.77371 1.000 61.34721 3705 SER C C 1
ATOM 2305 O O . SER C 2 27 ? -5.01212 -5.08659 22.86185 1.000 59.62881 3705 SER C O 1
ATOM 2308 N N . ALA C 2 28 ? -6.80038 -6.09980 23.79435 1.000 63.31560 3706 ALA C N 1
ATOM 2309 C CA . ALA C 2 28 ? -7.73750 -5.46975 22.85796 1.000 60.90568 3706 ALA C CA 1
ATOM 2310 C C . ALA C 2 28 ? -7.71220 -3.93970 22.96904 1.000 61.35479 3706 ALA C C 1
ATOM 2311 O O . ALA C 2 28 ? -7.70758 -3.23162 21.94263 1.000 60.07717 3706 ALA C O 1
ATOM 2313 N N . LYS C 2 29 ? -7.69689 -3.41001 24.20609 1.000 57.10038 3707 LYS C N 1
ATOM 2314 C CA . LYS C 2 29 ? -7.59807 -1.95800 24.37469 1.000 55.53538 3707 LYS C CA 1
ATOM 2315 C C . LYS C 2 29 ? -6.31263 -1.40766 23.74064 1.000 60.69478 3707 LYS C C 1
ATOM 2316 O O . LYS C 2 29 ? -6.31857 -0.34567 23.09342 1.000 55.23406 3707 LYS C O 1
ATOM 2322 N N . LEU C 2 30 ? -5.18545 -2.09485 23.96450 1.000 61.36854 3708 LEU C N 1
ATOM 2323 C CA . LEU C 2 30 ? -3.91245 -1.61823 23.42748 1.000 52.12560 3708 LEU C CA 1
ATOM 2324 C C . LEU C 2 30 ? -3.91436 -1.64044 21.90710 1.000 51.00541 3708 LEU C C 1
ATOM 2325 O O . LEU C 2 30 ? -3.36876 -0.73700 21.27146 1.000 50.21887 3708 LEU C O 1
ATOM 2330 N N . ARG C 2 31 ? -4.51966 -2.66461 21.30334 1.000 52.23344 3709 ARG C N 1
ATOM 2331 C CA . ARG C 2 31 ? -4.62811 -2.68329 19.84874 1.000 51.89941 3709 ARG C CA 1
ATOM 2332 C C . ARG C 2 31 ? -5.44397 -1.49348 19.34022 1.000 55.64959 3709 ARG C C 1
ATOM 2333 O O . ARG C 2 31 ? -5.09657 -0.85691 18.32505 1.000 49.34036 3709 ARG C O 1
ATOM 2341 N N . LYS C 2 32 ? -6.52714 -1.16126 20.03888 1.000 55.40054 3710 LYS C N 1
ATOM 2342 C CA . LYS C 2 32 ? -7.33066 -0.01228 19.61771 1.000 52.79365 3710 LYS C CA 1
ATOM 2343 C C . LYS C 2 32 ? -6.56203 1.31665 19.75829 1.000 53.51337 3710 LYS C C 1
ATOM 2344 O O . LYS C 2 32 ? -6.57254 2.16169 18.84776 1.000 50.07889 3710 LYS C O 1
ATOM 2350 N N . LYS C 2 33 ? -5.88587 1.51706 20.89604 1.000 51.11559 3711 LYS C N 1
ATOM 2351 C CA . LYS C 2 33 ? -4.97077 2.65013 21.03108 1.000 46.40012 3711 LYS C CA 1
ATOM 2352 C C . LYS C 2 33 ? -3.93842 2.66955 19.91334 1.000 49.80471 3711 LYS C C 1
ATOM 2353 O O . LYS C 2 33 ? -3.60855 3.73464 19.36520 1.000 49.95847 3711 LYS C O 1
ATOM 2359 N N . GLN C 2 34 ? -3.42372 1.49837 19.55173 1.000 51.50894 3712 GLN C N 1
ATOM 2360 C CA . GLN C 2 34 ? -2.42504 1.42475 18.50007 1.000 46.50272 3712 GLN C CA 1
ATOM 2361 C C . GLN C 2 34 ? -2.98609 1.96655 17.19560 1.000 46.12611 3712 GLN C C 1
ATOM 2362 O O . GLN C 2 34 ? -2.31980 2.74355 16.49447 1.000 45.42220 3712 GLN C O 1
ATOM 2368 N N . ALA C 2 35 ? -4.21344 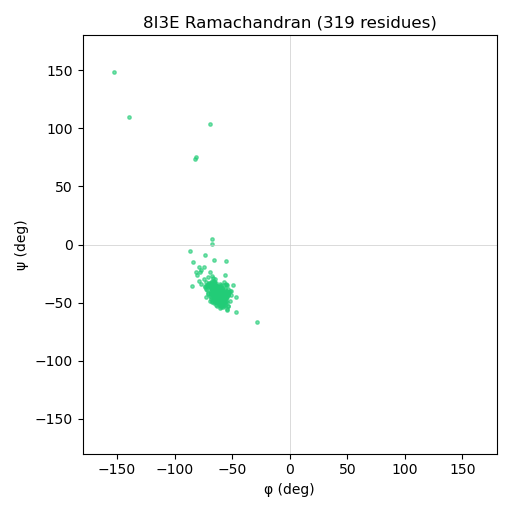1.54983 16.84423 1.000 47.84939 3713 ALA C N 1
ATOM 2369 C CA . ALA C 2 35 ? -4.75786 1.93544 15.53951 1.000 47.18099 3713 ALA C CA 1
ATOM 2370 C C . ALA C 2 35 ? -5.08778 3.42670 15.51169 1.000 51.87875 3713 ALA C C 1
ATOM 2371 O O . ALA C 2 35 ? -4.93176 4.10270 14.47257 1.000 47.82840 3713 ALA C O 1
ATOM 2373 N N . GLU C 2 36 ? -5.50753 3.96520 16.65852 1.000 50.40781 3714 GLU C N 1
ATOM 2374 C CA . GLU C 2 36 ? -5.59417 5.41097 16.79270 1.000 41.88812 3714 GLU C CA 1
ATOM 2375 C C . GLU C 2 36 ? -4.26111 6.06290 16.45700 1.000 45.53455 3714 GLU C C 1
ATOM 2376 O O . GLU C 2 36 ? -4.17921 6.92993 15.57853 1.000 46.99873 3714 GLU C O 1
ATOM 2382 N N . LEU C 2 37 ? -3.19820 5.64976 17.15658 1.000 46.25372 3715 LEU C N 1
ATOM 2383 C CA . LEU C 2 37 ? -1.89994 6.29607 16.97112 1.000 46.30700 3715 LEU C CA 1
ATOM 2384 C C . LEU C 2 37 ? -1.45220 6.23452 15.51808 1.000 47.50525 3715 LEU C C 1
ATOM 2385 O O . LEU C 2 37 ? -0.88040 7.20127 14.98902 1.000 46.11037 3715 LEU C O 1
ATOM 2390 N N . ASP C 2 38 ? -1.69945 5.09727 14.85678 1.000 50.76654 3716 ASP C N 1
ATOM 2391 C CA . ASP C 2 38 ? -1.37374 4.97406 13.43109 1.000 52.51720 3716 ASP C CA 1
ATOM 2392 C C . ASP C 2 38 ? -2.16724 5.97228 12.57295 1.000 51.50622 3716 ASP C C 1
ATOM 2393 O O . ASP C 2 38 ? -1.63289 6.52876 11.59395 1.000 48.90553 3716 ASP C O 1
ATOM 2398 N N . GLU C 2 39 ? -3.45214 6.18847 12.89692 1.000 49.02211 3717 GLU C N 1
ATOM 2399 C CA . GLU C 2 39 ? -4.18763 7.24960 12.21805 1.000 46.66895 3717 GLU C CA 1
ATOM 2400 C C . GLU C 2 39 ? -3.53822 8.60675 12.46100 1.000 46.71974 3717 GLU C C 1
ATOM 2401 O O . GLU C 2 39 ? -3.52893 9.48034 11.57933 1.000 44.65814 3717 GLU C O 1
ATOM 2407 N N . GLU C 2 40 ? -2.97308 8.79953 13.64534 1.000 45.74130 3718 GLU C N 1
ATOM 2408 C CA . GLU C 2 40 ? -2.32743 10.08137 13.91371 1.000 48.59975 3718 GLU C CA 1
ATOM 2409 C C . GLU C 2 40 ? -1.03154 10.23049 13.10459 1.000 48.06180 3718 GLU C C 1
ATOM 2410 O O . GLU C 2 40 ? -0.69881 11.33235 12.64620 1.000 49.94112 3718 GLU C O 1
ATOM 2416 N N . GLU C 2 41 ? -0.30601 9.13119 12.88412 1.000 49.53019 3719 GLU C N 1
ATOM 2417 C CA . GLU C 2 41 ? 0.88396 9.21012 12.02695 1.000 46.95707 3719 GLU C CA 1
ATOM 2418 C C . GLU C 2 41 ? 0.51239 9.45203 10.57103 1.000 42.48668 3719 GLU C C 1
ATOM 2419 O O . GLU C 2 41 ? 1.24201 10.14338 9.85488 1.000 40.75045 3719 GLU C O 1
ATOM 2425 N N . LYS C 2 42 ? -0.59379 8.85419 10.10186 1.000 44.47609 3720 LYS C N 1
ATOM 2426 C CA . LYS C 2 42 ? -1.05964 9.11777 8.73862 1.000 41.36418 3720 LYS C CA 1
ATOM 2427 C C . LYS C 2 42 ? -1.39174 10.59171 8.54452 1.000 44.47320 3720 LYS C C 1
ATOM 2428 O O . LYS C 2 42 ? -0.97711 11.20752 7.54770 1.000 43.32689 3720 LYS C O 1
ATOM 2434 N N . GLU C 2 43 ? -2.14912 11.17509 9.47987 1.000 47.93926 3721 GLU C N 1
ATOM 2435 C CA . GLU C 2 43 ? -2.26988 12.63396 9.55538 1.000 40.87151 3721 GLU C CA 1
ATOM 2436 C C . GLU C 2 43 ? -0.92936 13.36297 9.45035 1.000 48.01611 3721 GLU C C 1
ATOM 2437 O O . GLU C 2 43 ? -0.75814 14.28299 8.62971 1.000 47.92278 3721 GLU C O 1
ATOM 2443 N N . ILE C 2 44 ? -0.00756 13.03753 10.36147 1.000 44.79689 3722 ILE C N 1
ATOM 2444 C CA . ILE C 2 44 ? 1.26487 13.74274 10.43404 1.000 39.47770 3722 ILE C CA 1
ATOM 2445 C C . ILE C 2 44 ? 1.99996 13.66340 9.10539 1.000 42.11572 3722 ILE C C 1
ATOM 2446 O O . ILE C 2 44 ? 2.53512 14.66525 8.61784 1.000 44.70888 3722 ILE C O 1
ATOM 2451 N N . ASP C 2 45 ? 2.02182 12.48176 8.48593 1.000 42.11109 3723 ASP C N 1
ATOM 2452 C CA . ASP C 2 45 ? 2.71063 12.33483 7.20437 1.000 43.67411 3723 ASP C CA 1
ATOM 2453 C C . ASP C 2 45 ? 2.03082 13.13610 6.09723 1.000 46.11928 3723 ASP C C 1
ATOM 2454 O O . ASP C 2 45 ? 2.71068 13.63754 5.18268 1.000 44.75028 3723 ASP C O 1
ATOM 2459 N N . ALA C 2 46 ? 0.70044 13.28210 6.15836 1.000 43.69466 3724 ALA C N 1
ATOM 2460 C CA . ALA C 2 46 ? 0.04156 14.12265 5.16758 1.000 37.79718 3724 ALA C CA 1
ATOM 2461 C C . ALA C 2 46 ? 0.41984 15.59478 5.35002 1.000 43.45848 3724 ALA C C 1
ATOM 2462 O O . ALA C 2 46 ? 0.59058 16.33386 4.36167 1.000 43.07644 3724 ALA C O 1
ATOM 2464 N N . LYS C 2 47 ? 0.55633 16.05381 6.59946 1.000 40.93519 3725 LYS C N 1
ATOM 2465 C CA . LYS C 2 47 ? 1.02984 17.43399 6.73138 1.000 45.55266 3725 LYS C CA 1
ATOM 2466 C C . LYS C 2 47 ? 2.46262 17.56895 6.24491 1.000 41.00744 3725 LYS C C 1
ATOM 2467 O O . LYS C 2 47 ? 2.81273 18.59671 5.66042 1.000 42.91805 3725 LYS C O 1
ATOM 2473 N N . LEU C 2 48 ? 3.30204 16.55893 6.47775 1.000 42.54899 3726 LEU C N 1
ATOM 2474 C CA . LEU C 2 48 ? 4.68911 16.66217 6.03824 1.000 37.65771 3726 LEU C CA 1
ATOM 2475 C C . LEU C 2 48 ? 4.76058 16.72407 4.52360 1.000 41.18121 3726 LEU C C 1
ATOM 2476 O O . LEU C 2 48 ? 5.51780 17.52669 3.96016 1.000 45.32395 3726 LEU C O 1
ATOM 2481 N N . ARG C 2 49 ? 3.95159 15.91619 3.83972 1.000 43.85097 3727 ARG C N 1
ATOM 2482 C CA . ARG C 2 49 ? 3.91705 15.99595 2.37854 1.000 44.82541 3727 ARG C CA 1
ATOM 2483 C C . ARG C 2 49 ? 3.40309 17.35267 1.89046 1.000 39.39612 3727 ARG C C 1
ATOM 2484 O O . ARG C 2 49 ? 3.96034 17.93248 0.94722 1.000 39.19640 3727 ARG C O 1
ATOM 2492 N N . TYR C 2 50 ? 2.35962 17.88587 2.53236 1.000 39.62231 3728 TYR C N 1
ATOM 2493 C CA . TYR C 2 50 ? 1.86038 19.21859 2.19769 1.000 38.36969 3728 TYR C CA 1
ATOM 2494 C C . TYR C 2 50 ? 2.94966 20.28379 2.31705 1.000 43.67816 3728 TYR C C 1
ATOM 2495 O O . TYR C 2 50 ? 3.15980 21.08282 1.39082 1.000 41.27421 3728 TYR C O 1
ATOM 2504 N N . LEU C 2 51 ? 3.63361 20.32366 3.46574 1.000 38.55275 3729 LEU C N 1
ATOM 2505 C CA . LEU C 2 51 ? 4.72636 21.27275 3.66015 1.000 38.44763 3729 LEU C CA 1
ATOM 2506 C C . LEU C 2 51 ? 5.83012 21.11531 2.61684 1.000 42.37148 3729 LEU C C 1
ATOM 2507 O O . LEU C 2 51 ? 6.32103 22.11799 2.06084 1.000 43.60485 3729 LEU C O 1
ATOM 2512 N N . GLU C 2 52 ? 6.24523 19.86297 2.34884 1.000 48.98519 3730 GLU C N 1
ATOM 2513 C CA . GLU C 2 52 ? 7.28887 19.58076 1.35147 1.000 51.14315 3730 GLU C CA 1
ATOM 2514 C C . GLU C 2 52 ? 6.89292 20.06565 -0.03256 1.000 45.74929 3730 GLU C C 1
ATOM 2515 O O . GLU C 2 52 ? 7.72698 20.60927 -0.77370 1.000 49.86521 3730 GLU C O 1
ATOM 2521 N N . MET C 2 53 ? 5.62735 19.86297 -0.41394 1.000 43.55459 3731 MET C N 1
ATOM 2522 C CA . MET C 2 53 ? 5.22502 20.30646 -1.74323 1.000 46.30009 3731 MET C CA 1
ATOM 2523 C C . MET C 2 53 ? 5.08649 21.81691 -1.81596 1.000 44.74426 3731 MET C C 1
ATOM 2524 O O . MET C 2 53 ? 5.39035 22.40824 -2.85004 1.000 48.74167 3731 MET C O 1
ATOM 2529 N N . GLY C 2 54 ? 4.61335 22.47554 -0.76234 1.000 45.17716 3732 GLY C N 1
ATOM 2530 C CA . GLY C 2 54 ? 4.60761 23.91787 -0.76793 1.000 44.92649 3732 GLY C CA 1
ATOM 2531 C C . GLY C 2 54 ? 6.01658 24.50843 -0.95077 1.000 51.43000 3732 GLY C C 1
ATOM 2532 O O . GLY C 2 54 ? 6.21999 25.44350 -1.70681 1.000 53.03965 3732 GLY C O 1
ATOM 2533 N N . ILE C 2 55 ? 6.98049 23.90141 -0.23853 1.000 46.79645 3733 ILE C N 1
ATOM 2534 C CA . ILE C 2 55 ? 8.36697 24.33993 -0.41610 1.000 48.94029 3733 ILE C CA 1
ATOM 2535 C C . ILE C 2 55 ? 8.82035 24.13755 -1.86632 1.000 56.20574 3733 ILE C C 1
ATOM 2536 O O . ILE C 2 55 ? 9.33939 25.05628 -2.50479 1.000 59.23477 3733 ILE C O 1
ATOM 2541 N N . ASN C 2 56 ? 8.59851 22.92201 -2.40090 1.000 54.02370 3734 ASN C N 1
ATOM 2542 C CA . ASN C 2 56 ? 9.02010 22.65993 -3.78047 1.000 56.92470 3734 ASN C CA 1
ATOM 2543 C C . ASN C 2 56 ? 8.31901 23.58273 -4.76561 1.000 60.70862 3734 ASN C C 1
ATOM 2544 O O . ASN C 2 56 ? 8.94142 24.01975 -5.74277 1.000 64.81573 3734 ASN C O 1
ATOM 2549 N N . ARG C 2 57 ? 7.04174 23.91351 -4.53666 1.000 55.41027 3735 ARG C N 1
ATOM 2550 C CA . ARG C 2 57 ? 6.37870 24.80657 -5.48061 1.000 56.75044 3735 ARG C CA 1
ATOM 2551 C C . ARG C 2 57 ? 6.93369 26.22636 -5.42916 1.000 63.04678 3735 ARG C C 1
ATOM 2552 O O . ARG C 2 57 ? 7.13454 26.84157 -6.48110 1.000 63.06363 3735 ARG C O 1
ATOM 2560 N N . ARG C 2 58 ? 7.15728 26.78789 -4.23965 1.000 62.70429 3736 ARG C N 1
ATOM 2561 C CA . ARG C 2 58 ? 7.78614 28.10349 -4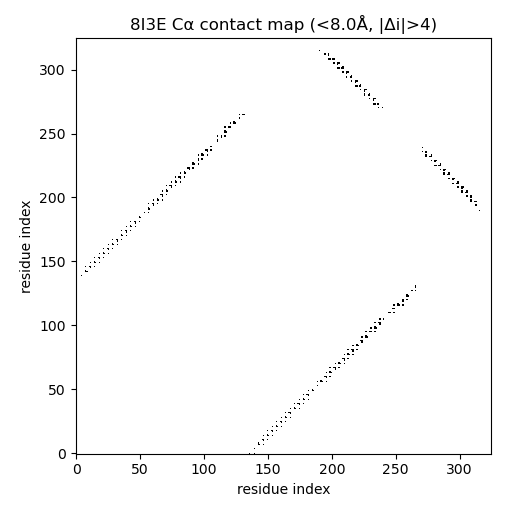.19770 1.000 57.61666 3736 ARG C CA 1
ATOM 2562 C C . ARG C 2 58 ? 9.10301 28.09485 -4.96789 1.000 62.90209 3736 ARG C C 1
ATOM 2563 O O . ARG C 2 58 ? 9.37888 28.99734 -5.78209 1.000 67.29221 3736 ARG C O 1
ATOM 2571 N N . LYS C 2 59 ? 9.91578 27.04931 -4.75161 1.000 64.21636 3737 LYS C N 1
ATOM 2572 C CA . LYS C 2 59 ? 11.20541 26.98806 -5.43532 1.000 66.04956 3737 LYS C CA 1
ATOM 2573 C C . LYS C 2 59 ? 11.02179 26.92017 -6.93865 1.000 68.95433 3737 LYS C C 1
ATOM 2574 O O . LYS C 2 59 ? 11.71175 27.62025 -7.68932 1.000 75.56474 3737 LYS C O 1
ATOM 2580 N N . GLU C 2 60 ? 10.09202 26.10433 -7.40318 1.000 67.81707 3738 GLU C N 1
ATOM 2581 C CA . GLU C 2 60 ? 10.04993 25.85514 -8.83094 1.000 72.81741 3738 GLU C CA 1
ATOM 2582 C C . GLU C 2 60 ? 9.28039 26.94221 -9.57885 1.000 76.04636 3738 GLU C C 1
ATOM 2583 O O . GLU C 2 60 ? 9.47985 27.10763 -10.79421 1.000 77.88750 3738 GLU C O 1
ATOM 2589 N N . ALA C 2 61 ? 8.50499 27.75836 -8.84537 1.000 77.99745 3739 ALA C N 1
ATOM 2590 C CA . ALA C 2 61 ? 7.97903 29.01644 -9.37664 1.000 77.15082 3739 ALA C CA 1
ATOM 2591 C C . ALA C 2 61 ? 9.09546 30.02980 -9.58132 1.000 84.36719 3739 ALA C C 1
ATOM 2592 O O . ALA C 2 61 ? 9.18052 30.66850 -10.64212 1.000 83.33925 3739 ALA C O 1
ATOM 2594 N N . LEU C 2 62 ? 9.94960 30.21334 -8.56186 1.000 78.44413 3740 LEU C N 1
ATOM 2595 C CA . LEU C 2 62 ? 11.10446 31.09085 -8.75370 1.000 80.06440 3740 LEU C CA 1
ATOM 2596 C C . LEU C 2 62 ? 11.99389 30.59443 -9.88695 1.000 84.61727 3740 LEU C C 1
ATOM 2597 O O . LEU C 2 62 ? 12.56463 31.39835 -10.63600 1.000 86.31518 3740 LEU C O 1
ATOM 2602 N N . LEU C 2 63 ? 12.10414 29.26868 -10.03458 1.000 83.23815 3741 LEU C N 1
ATOM 2603 C CA . LEU C 2 63 ? 12.94341 28.67709 -11.07638 1.000 85.06766 3741 LEU C CA 1
ATOM 2604 C C . LEU C 2 63 ? 12.38490 28.96516 -12.46640 1.000 85.36357 3741 LEU C C 1
ATOM 2605 O O . LEU C 2 63 ? 13.11357 29.42616 -13.35154 1.000 92.96143 3741 LEU C O 1
ATOM 2610 N N . LYS C 2 64 ? 11.08775 28.72033 -12.68063 1.000 84.83332 3742 LYS C N 1
ATOM 2611 C CA . LYS C 2 64 ? 10.52101 29.03948 -13.98905 1.000 89.38363 3742 LYS C CA 1
ATOM 2612 C C . LYS C 2 64 ? 10.48346 30.55058 -14.24733 1.000 91.97176 3742 LYS C C 1
ATOM 2613 O O . LYS C 2 64 ? 10.54937 30.97417 -15.40987 1.000 91.27868 3742 LYS C O 1
ATOM 2619 N N . GLU C 2 65 ? 10.40356 31.37181 -13.18924 1.000 91.90403 3743 GLU C N 1
ATOM 2620 C CA . GLU C 2 65 ? 10.43245 32.82925 -13.34712 1.000 88.93078 3743 GLU C CA 1
ATOM 2621 C C . GLU C 2 65 ? 11.77949 33.30899 -13.87927 1.000 94.11253 3743 GLU C C 1
ATOM 2622 O O . GLU C 2 65 ? 11.84385 34.14958 -14.78793 1.000 94.49284 3743 GLU C O 1
ATOM 2628 N N . ARG C 2 66 ? 12.87294 32.79629 -13.30424 1.000 97.81779 3744 ARG C N 1
ATOM 2629 C CA . ARG C 2 66 ? 14.22868 33.17944 -13.69009 1.000 96.50846 3744 ARG C CA 1
ATOM 2630 C C . ARG C 2 66 ? 14.58494 32.75745 -15.11936 1.000 100.93807 3744 ARG C C 1
ATOM 2631 O O . ARG C 2 66 ? 15.59769 33.22614 -15.65009 1.000 100.59157 3744 ARG C O 1
ATOM 2639 N N . GLU C 2 67 ? 13.79837 31.88533 -15.75086 1.000 103.40943 3745 GLU C N 1
ATOM 2640 C CA . GLU C 2 67 ? 14.01553 31.50978 -17.15393 1.000 99.84305 3745 GLU C CA 1
ATOM 2641 C C . GLU C 2 67 ? 13.41002 32.54926 -18.10748 1.000 95.28205 3745 GLU C C 1
ATOM 2642 O O . GLU C 2 67 ? 13.75312 33.73580 -18.06764 1.000 88.44979 3745 GLU C O 1
#

Radius of gyration: 54.57 Å; Cα contacts (8 Å, |Δi|>4): 199; chains: 3; bounding box: 79×179×72 Å

Sequence (325 aa):
SKQHIEVLKESLTAKEQRAAILQTEVDALRLRLEEKETMLNKKTKQIQDMAEEKGTQAGEIHDLKDMLDVKERKVNVLQKKIENLQEQLRDKEKQMSSLKERVKSLQADTTNTDTALTTLEEALADKERTIERLDSKQHIEVLKESLTAKEQRAAILQTEVDALRLRLEEKETMLNKKTKQIQDMAEEKGTQAGEIHDLKDMLDVKERKVNVLQKKIENLQEQLRDKEKQMSSLKERVKSLQADTTNTDTALTTLEEALADKERTIERLILQDIDRELDLVERESAKLRKKQAELDEEEKEIDAKLRYLEMGINRRKEALLKERE

GO terms:
  GO:0008021 synaptic vesicle (C, IDA)
  GO:0014069 postsynaptic density (C, IDA)
  GO:0016020 membrane (C, IDA)
  GO:0048786 presynaptic active zone (C, EXP)
  GO:0005737 cytoplasm (C, EXP)
  GO:0030165 PDZ domain binding (F, IDA)
  GO:0005515 protein binding (F, IPI)
  GO:0098831 presynaptic active zone cytoplasmic component (C, IDA)

Secondary structure (DSSP, 8-state):
-HHHHHHHHHHHHHHHHHHHHHHHHHHHHHHHHHHHHHHHHHHHHHHHHHHHHHHHHHHHHHHHHHHHHHHHHHHHHHHHHHHHHHHHHHHHHHHHHHHHHHHHHHH--GGGGHHHHHHHHHHHHHHHHHHHH-/-HHHHHHHHHHHHHHHHHHHHHHHHHHHHHHHHHHHHHHHHHHHHHHHHHHHHHHHHHHHHHHHHHHHHHHHHHHHHHHHHHHHHHHHHHHHHHHHHHHHHHHHH---SSHHHHHHHHHHHHHHHHHHHHHHH--/-HHHHHHHHHHHHHHHHHHHHHHHHHHHHHHHHHHHHHHHHHHHHHHHHHHHHHH-